Protein AF-A0A7S0GVA4-F1 (afdb_monomer_lite)

Foldseek 3Di:
DDDQPFQWAAEDELDGGTDGLGPDFWPLSSLVSVCVVSVHDSVQKWKDKPNHTDDPPRHHTCVVVVDGSPIYIYIYGRPDDVVVVVVVVVVVVVVVLVVVLVVQLVVLLVQCPDDDPVRHDFDADPVRHGDPPFDSLQSSLQSSLLSLLVVLVVCVVVVVLLSSLSSLVSSLVSNVRHDCVVQQQDLSNLLSLLSNLVSLVSCVVVVVCVSNPDNVSSVVSLVVSLNSCCNNQNVVSVNQCVPPVQQRPCLVVLLSSLQSVLVVCVVVVNPPSNVVSNVSSVVSVVSNCVVPPPVNVVVVD

Secondary structure (DSSP, 8-state):
-------EEEEEESS-EEEE-TT--BHHHHHHHHHHHHTS-GGGEEEEETTEEPPS-TT-BTTTTT--TTPEEEEEE----HHHHHHHHHHHHHHHHHHHHHHHHHHHHHHHT--STTTS---B-TTS-B-TT--HHHHHHHHHHHHHHHHHHHHHHHT-HHHHHHHHHHHHHHHHHS-HHHHTT-SHHHHHHHHHHHHHHHHHHHT-TTTS--HHHHHHHHHHHHHHHHHHH-TTSHHHHHHHBTB-TTHHHHHHHHHHHHHHHHHHT-HHHHHHHHHHHHHHHHHHHHHS-HHHHHTT-

Sequence (301 aa):
LTRSRAMKLRCAGAVSGAFDVGDAATVGELMDALAKRVGVPGEDLRVFAGGRSLPADASTTLESLGVSEKTRLVVSRVRRDPAIEAQARRAAQEQARADRLAKIEQAAEALASRAGERARFELEDQDGDGLAGVSENDRKALVCGLTLHQKGRMMLDAGDFADALGVFELAEEAFAVADRALTENLDNVPILRLDAAWAQFQEFRRGDAAAAGSIDAGAERLRLCREGFARAHGPSLERLRAVHGGCSPELGLYVRLELLEGVLAIRAGDAEEARKKLKAASEKRDALLSVVRPESVAALA

Structure (mmCIF, N/CA/C/O backbone):
data_AF-A0A7S0GVA4-F1
#
_entry.id   AF-A0A7S0GVA4-F1
#
loop_
_atom_site.group_PDB
_atom_site.id
_atom_site.type_symbol
_atom_site.label_atom_id
_atom_site.label_alt_id
_atom_site.label_comp_id
_atom_site.label_asym_id
_atom_site.label_entity_id
_atom_site.label_seq_id
_atom_site.pdbx_PDB_ins_code
_atom_site.Cartn_x
_atom_site.Cartn_y
_atom_site.Cartn_z
_atom_site.occupancy
_atom_site.B_iso_or_equiv
_atom_site.auth_seq_id
_atom_site.auth_comp_id
_atom_site.auth_asym_id
_atom_site.auth_atom_id
_atom_site.pdbx_PDB_model_num
ATOM 1 N N . LEU A 1 1 ? -41.153 -15.211 64.882 1.00 40.66 1 LEU A N 1
ATOM 2 C CA . LEU A 1 1 ? -40.748 -13.789 64.936 1.00 40.66 1 LEU A CA 1
ATOM 3 C C . LEU A 1 1 ? -39.526 -13.613 64.050 1.00 40.66 1 LEU A C 1
ATOM 5 O O . LEU A 1 1 ? -38.434 -13.870 64.515 1.00 40.66 1 LEU A O 1
ATOM 9 N N . THR A 1 2 ? -39.731 -13.209 62.801 1.00 33.66 2 THR A N 1
ATOM 10 C CA . THR A 1 2 ? -38.747 -12.503 61.962 1.00 33.66 2 THR A CA 1
ATOM 11 C C . THR A 1 2 ? -39.551 -11.918 60.805 1.00 33.66 2 THR A C 1
ATOM 13 O O . THR A 1 2 ? -39.765 -12.547 59.776 1.00 33.66 2 THR A O 1
ATOM 16 N N . ARG A 1 3 ? -40.124 -10.726 61.017 1.00 33.81 3 ARG A N 1
ATOM 17 C CA . ARG A 1 3 ? -40.610 -9.910 59.900 1.00 33.81 3 ARG A CA 1
ATOM 18 C C . ARG A 1 3 ? -39.361 -9.555 59.090 1.00 33.81 3 ARG A C 1
ATOM 20 O O . ARG A 1 3 ? -38.578 -8.744 59.578 1.00 33.81 3 ARG A O 1
ATOM 27 N N . SER A 1 4 ? -39.161 -10.176 57.921 1.00 40.81 4 SER A N 1
ATOM 28 C CA . SER A 1 4 ? -38.252 -9.637 56.898 1.00 40.81 4 SER A CA 1
ATOM 29 C C . SER A 1 4 ? -38.684 -8.187 56.691 1.00 40.81 4 SER A C 1
ATOM 31 O O . SER A 1 4 ? -39.841 -7.892 56.367 1.00 40.81 4 SER A O 1
ATOM 33 N N . ARG A 1 5 ? -37.813 -7.264 57.093 1.00 48.69 5 ARG A N 1
ATOM 34 C CA . ARG A 1 5 ? -38.094 -5.837 57.055 1.00 48.69 5 ARG A CA 1
ATOM 35 C C . ARG A 1 5 ? -37.777 -5.398 55.637 1.00 48.69 5 ARG A C 1
ATOM 37 O O . ARG A 1 5 ? -36.667 -4.974 55.359 1.00 48.69 5 ARG A O 1
ATOM 44 N N . ALA A 1 6 ? -38.758 -5.573 54.761 1.00 57.81 6 ALA A N 1
ATOM 45 C CA . ALA A 1 6 ? -38.687 -5.190 53.362 1.00 57.81 6 ALA A CA 1
ATOM 46 C C . ALA A 1 6 ? -38.214 -3.726 53.248 1.00 57.81 6 ALA A C 1
ATOM 48 O O . ALA A 1 6 ? -38.927 -2.799 53.660 1.00 57.81 6 ALA A O 1
ATOM 49 N N . MET A 1 7 ? -36.971 -3.520 52.794 1.00 69.06 7 MET A N 1
ATOM 50 C CA . MET A 1 7 ? -36.358 -2.194 52.736 1.00 69.06 7 MET A CA 1
ATOM 51 C C . MET A 1 7 ? -36.961 -1.427 51.559 1.00 69.06 7 MET A C 1
ATOM 53 O O . MET A 1 7 ? -36.713 -1.735 50.394 1.00 69.06 7 MET A O 1
ATOM 57 N N . LYS A 1 8 ? -37.766 -0.405 51.861 1.00 76.19 8 LYS A N 1
ATOM 58 C CA . LYS A 1 8 ? -38.409 0.432 50.840 1.00 76.19 8 LYS A CA 1
ATOM 59 C C . LYS A 1 8 ? -37.552 1.650 50.535 1.00 76.19 8 LYS A C 1
ATOM 61 O O . LYS A 1 8 ? -37.467 2.569 51.347 1.00 76.19 8 LYS A O 1
ATOM 66 N N . LEU A 1 9 ? -36.968 1.685 49.342 1.00 79.81 9 LEU A N 1
ATOM 67 C CA . LEU A 1 9 ? -36.219 2.836 48.844 1.00 79.81 9 LEU A CA 1
ATOM 68 C C . LEU A 1 9 ? -37.120 3.749 48.016 1.00 79.81 9 LEU A C 1
ATOM 70 O O . LEU A 1 9 ? -38.018 3.300 47.306 1.00 79.81 9 LEU A O 1
ATOM 74 N N . ARG A 1 10 ? -36.886 5.062 48.092 1.00 80.88 10 ARG A N 1
ATOM 75 C CA . ARG A 1 10 ? -37.567 6.019 47.210 1.00 80.88 10 ARG A CA 1
ATOM 76 C C . ARG A 1 10 ? -36.763 6.180 45.930 1.00 80.88 10 ARG A C 1
ATOM 78 O O . ARG A 1 10 ? -35.653 6.710 45.974 1.00 80.88 10 ARG A O 1
ATOM 85 N N . CYS A 1 11 ? -37.357 5.788 44.811 1.00 83.25 11 CYS A N 1
ATOM 86 C CA . CYS A 1 11 ? -36.773 5.917 43.485 1.00 83.25 11 CYS A CA 1
ATOM 87 C C . CYS A 1 11 ? -37.359 7.118 42.729 1.00 83.25 11 CYS A C 1
ATOM 89 O O . CYS A 1 11 ? -38.541 7.455 42.869 1.00 83.25 11 CYS A O 1
ATOM 91 N N . ALA A 1 12 ? -36.522 7.757 41.917 1.00 79.44 12 ALA A N 1
ATOM 92 C CA . ALA A 1 12 ? -36.890 8.792 40.960 1.00 79.44 12 ALA A CA 1
ATOM 93 C C . ALA A 1 12 ? -36.234 8.517 39.594 1.00 79.44 12 ALA A C 1
ATOM 95 O O . ALA A 1 12 ? -35.168 7.906 39.528 1.00 79.44 12 ALA A O 1
ATOM 96 N N . GLY A 1 13 ? -36.848 8.996 38.506 1.00 82.62 13 GLY A N 1
ATOM 97 C CA . GLY A 1 13 ? -36.374 8.783 37.133 1.00 82.62 13 GLY A CA 1
ATOM 98 C C . GLY A 1 13 ? -37.141 7.670 36.415 1.00 82.62 13 GLY A C 1
ATOM 99 O O . GLY A 1 13 ? -38.368 7.686 36.390 1.00 82.62 13 GLY A O 1
ATOM 100 N N . ALA A 1 14 ? -36.426 6.711 35.823 1.00 75.88 14 ALA A N 1
ATOM 101 C CA . ALA A 1 14 ? -36.981 5.574 35.081 1.00 75.88 14 ALA A CA 1
ATOM 102 C C . ALA A 1 14 ? -37.789 4.595 35.953 1.00 75.88 14 ALA A C 1
ATOM 104 O O . ALA A 1 14 ? -38.621 3.856 35.432 1.00 75.88 14 ALA A O 1
ATOM 105 N N . VAL A 1 15 ? -37.569 4.619 37.271 1.00 78.94 15 VAL A N 1
ATOM 106 C CA . VAL A 1 15 ? -38.460 4.037 38.283 1.00 78.94 15 VAL A CA 1
ATOM 107 C C . VAL A 1 15 ? -38.865 5.162 39.221 1.00 78.94 15 VAL A C 1
ATOM 109 O O . VAL A 1 15 ? -38.004 5.796 39.831 1.00 78.94 15 VAL A O 1
ATOM 112 N N . SER A 1 16 ? -40.163 5.412 39.351 1.00 77.75 16 SER A N 1
ATOM 113 C CA . SER A 1 16 ? -40.705 6.411 40.269 1.00 77.75 16 SER A CA 1
ATOM 114 C C . SER A 1 16 ? -41.510 5.745 41.384 1.00 77.75 16 SER A C 1
ATOM 116 O O . SER A 1 16 ? -42.253 4.790 41.161 1.00 77.75 16 SER A O 1
ATOM 118 N N . GLY A 1 17 ? -41.350 6.252 42.608 1.00 79.19 17 GLY A N 1
ATOM 119 C CA . GLY A 1 17 ? -42.106 5.801 43.777 1.00 79.19 17 GLY A CA 1
ATOM 120 C C . GLY A 1 17 ? -41.304 4.926 44.740 1.00 79.19 17 GLY A C 1
ATOM 121 O O . GLY A 1 17 ? -40.076 4.868 44.687 1.00 79.19 17 GLY A O 1
ATOM 122 N N . ALA A 1 18 ? -42.007 4.293 45.681 1.00 77.44 18 ALA A N 1
ATOM 123 C CA . ALA A 1 18 ? -41.394 3.370 46.629 1.00 77.44 18 ALA A CA 1
ATOM 124 C C . ALA A 1 18 ? -41.085 2.042 45.924 1.00 77.44 18 ALA A C 1
ATOM 126 O O . ALA A 1 18 ? -41.994 1.378 45.425 1.00 77.44 18 ALA A O 1
ATOM 127 N N . PHE A 1 19 ? -39.809 1.675 45.880 1.00 78.06 19 PHE A N 1
ATOM 128 C CA . PHE A 1 19 ? -39.331 0.399 45.375 1.00 78.06 19 PHE A CA 1
ATOM 129 C C . PHE A 1 19 ? -38.987 -0.502 46.558 1.00 78.06 19 PHE A C 1
ATOM 131 O O . PHE A 1 19 ? -38.235 -0.102 47.448 1.00 78.06 19 PHE A O 1
ATOM 138 N N . ASP A 1 20 ? -39.579 -1.691 46.578 1.00 78.31 20 ASP A N 1
ATOM 139 C CA . ASP A 1 20 ? -39.277 -2.701 47.581 1.00 78.31 20 ASP A CA 1
ATOM 140 C C . ASP A 1 20 ? -38.058 -3.501 47.123 1.00 78.31 20 ASP A C 1
ATOM 142 O O . ASP A 1 20 ? -38.092 -4.145 46.074 1.00 78.31 20 ASP A O 1
ATOM 146 N N . VAL A 1 21 ? -36.969 -3.388 47.879 1.00 68.62 21 VAL A N 1
ATOM 147 C CA . VAL A 1 21 ? -35.681 -4.016 47.569 1.00 68.62 21 VAL A CA 1
ATOM 148 C C . VAL A 1 21 ? -35.662 -5.490 48.005 1.00 68.62 21 VAL A C 1
ATOM 150 O O . VAL A 1 21 ? -34.765 -6.232 47.611 1.00 68.62 21 VAL A O 1
ATOM 153 N N . GLY A 1 22 ? -36.668 -5.949 48.763 1.00 69.94 22 GLY A N 1
ATOM 154 C CA . GLY A 1 22 ? -36.697 -7.309 49.303 1.00 69.94 22 GLY A CA 1
ATOM 155 C C . GLY A 1 22 ? -35.483 -7.586 50.196 1.00 69.94 22 GLY A C 1
ATOM 156 O O . GLY A 1 22 ? -35.107 -6.730 50.997 1.00 69.94 22 GLY A O 1
ATOM 157 N N . ASP A 1 23 ? -34.869 -8.760 50.023 1.00 67.44 23 ASP A N 1
ATOM 158 C CA . ASP A 1 23 ? -33.662 -9.197 50.744 1.00 67.44 23 ASP A CA 1
ATOM 159 C C . ASP A 1 23 ? -32.355 -8.920 49.959 1.00 67.44 23 ASP A C 1
ATOM 161 O O . ASP A 1 23 ? -31.319 -9.503 50.272 1.00 67.44 23 ASP A O 1
ATOM 165 N N . ALA A 1 24 ? -32.377 -8.070 48.919 1.00 65.81 24 ALA A N 1
ATOM 166 C CA . ALA A 1 24 ? -31.174 -7.791 48.128 1.00 65.81 24 ALA A CA 1
ATOM 167 C C . ALA A 1 24 ? -30.093 -7.116 48.992 1.00 65.81 24 ALA A C 1
ATOM 169 O O . ALA A 1 24 ? -30.310 -6.040 49.556 1.00 65.81 24 ALA A O 1
ATOM 170 N N . ALA A 1 25 ? -28.923 -7.748 49.076 1.00 69.19 25 ALA A N 1
ATOM 171 C CA . ALA A 1 25 ? -27.811 -7.331 49.927 1.00 69.19 25 ALA A CA 1
ATOM 172 C C . ALA A 1 25 ? -26.698 -6.638 49.129 1.00 69.19 25 ALA A C 1
ATOM 174 O O . ALA A 1 25 ? -25.919 -5.858 49.688 1.00 69.19 25 ALA A O 1
ATOM 175 N N . THR A 1 26 ? -26.630 -6.894 47.822 1.00 79.56 26 THR A N 1
ATOM 176 C CA . THR A 1 26 ? -25.555 -6.424 46.939 1.00 79.56 26 THR A CA 1
ATOM 177 C C . THR A 1 26 ? -26.032 -5.414 45.895 1.00 79.56 26 THR A C 1
ATOM 179 O O . THR A 1 26 ? -27.218 -5.324 45.564 1.00 79.56 26 THR A O 1
ATOM 182 N N . VAL A 1 27 ? -25.089 -4.640 45.346 1.00 79.19 27 VAL A N 1
ATOM 183 C CA . VAL A 1 27 ? -25.350 -3.738 44.213 1.00 79.19 27 VAL A CA 1
ATOM 184 C C . VAL A 1 27 ? -25.853 -4.522 42.997 1.00 79.19 27 VAL A C 1
ATOM 186 O O . VAL A 1 27 ? -26.776 -4.051 42.337 1.00 79.19 27 VAL A O 1
ATOM 189 N N . GLY A 1 28 ? -25.318 -5.720 42.730 1.00 77.50 28 GLY A N 1
ATOM 190 C CA . GLY A 1 28 ? -25.756 -6.568 41.615 1.00 77.50 28 GLY A CA 1
ATOM 191 C C . GLY A 1 28 ? -27.231 -6.965 41.710 1.00 77.50 28 GLY A C 1
ATOM 192 O O . GLY A 1 28 ? -27.998 -6.730 40.780 1.00 77.50 28 GLY A O 1
ATOM 193 N N . GLU A 1 29 ? -27.663 -7.468 42.868 1.00 80.69 29 GLU A N 1
ATOM 194 C CA . GLU A 1 29 ? -29.058 -7.878 43.093 1.00 80.69 29 GLU A CA 1
ATOM 195 C C . GLU A 1 29 ? -30.038 -6.697 43.006 1.00 80.69 29 GLU A C 1
ATOM 197 O O . GLU A 1 29 ? -31.135 -6.829 42.454 1.00 80.69 29 GLU A O 1
ATOM 202 N N . LEU A 1 30 ? -29.638 -5.521 43.506 1.00 80.69 30 LEU A N 1
ATOM 203 C CA . LEU A 1 30 ? -30.426 -4.294 43.378 1.00 80.69 30 LEU A CA 1
ATOM 204 C C . LEU A 1 30 ? -30.557 -3.864 41.909 1.00 80.69 30 LEU A C 1
ATOM 206 O O . LEU A 1 30 ? -31.652 -3.504 41.470 1.00 80.69 30 LEU A O 1
ATOM 210 N N . MET A 1 31 ? -29.460 -3.904 41.148 1.00 80.00 31 MET A N 1
ATOM 211 C CA . MET A 1 31 ? -29.453 -3.571 39.722 1.00 80.00 31 MET A CA 1
ATOM 212 C C . MET A 1 31 ? -30.320 -4.543 38.915 1.00 80.00 31 MET A C 1
ATOM 214 O O . MET A 1 31 ? -31.103 -4.087 38.085 1.00 80.00 31 MET A O 1
ATOM 218 N N . ASP A 1 32 ? -30.276 -5.844 39.210 1.00 81.50 32 ASP A N 1
ATOM 219 C CA . ASP A 1 32 ? -31.108 -6.864 38.561 1.00 81.50 32 ASP A CA 1
ATOM 220 C C . ASP A 1 32 ? -32.600 -6.690 38.868 1.00 81.50 32 ASP A C 1
ATOM 222 O O . ASP A 1 32 ? -33.457 -6.820 37.985 1.00 81.50 32 ASP A O 1
ATOM 226 N N . ALA A 1 33 ? -32.940 -6.367 40.117 1.00 82.38 33 ALA A N 1
ATOM 227 C CA . ALA A 1 33 ? -34.317 -6.100 40.517 1.00 82.38 33 ALA A CA 1
ATOM 228 C C . ALA A 1 33 ? -34.867 -4.834 39.833 1.00 82.38 33 ALA A C 1
ATOM 230 O O . ALA A 1 33 ? -36.007 -4.823 39.352 1.00 82.38 33 ALA A O 1
ATOM 231 N N . LEU A 1 34 ? -34.048 -3.782 39.728 1.00 81.88 34 LEU A N 1
ATOM 232 C CA . LEU A 1 34 ? -34.389 -2.558 39.000 1.00 81.88 34 LEU A CA 1
ATOM 233 C C . LEU A 1 34 ? -34.480 -2.804 37.484 1.00 81.88 34 LEU A C 1
ATOM 235 O O . LEU A 1 34 ? -35.422 -2.324 36.855 1.00 81.88 34 LEU A O 1
ATOM 239 N N . ALA A 1 35 ? -33.585 -3.606 36.906 1.00 82.19 35 ALA A N 1
ATOM 240 C CA . ALA A 1 35 ? -33.603 -4.014 35.500 1.00 82.19 35 ALA A CA 1
ATOM 241 C C . ALA A 1 35 ? -34.895 -4.747 35.127 1.00 82.19 35 ALA A C 1
ATOM 243 O O . ALA A 1 35 ? -35.598 -4.338 34.197 1.00 82.19 35 ALA A O 1
ATOM 244 N N . LYS A 1 36 ? -35.291 -5.747 35.927 1.00 83.00 36 LYS A N 1
ATOM 245 C CA . LYS A 1 36 ? -36.567 -6.466 35.766 1.00 83.00 36 LYS A CA 1
ATOM 246 C C . LYS A 1 36 ? -37.775 -5.533 35.861 1.00 83.00 36 LYS A C 1
ATOM 248 O O . LYS A 1 36 ? -38.725 -5.678 35.098 1.00 83.00 36 LYS A O 1
ATOM 253 N N . ARG A 1 37 ? -37.744 -4.559 36.777 1.00 82.00 37 ARG A N 1
ATOM 254 C CA . ARG A 1 37 ? -38.828 -3.579 36.967 1.00 82.00 37 ARG A CA 1
ATOM 255 C C . ARG A 1 37 ? -38.957 -2.611 35.789 1.00 82.00 37 ARG A C 1
ATOM 257 O O . ARG A 1 37 ? -40.072 -2.230 35.442 1.00 82.00 37 ARG A O 1
ATOM 264 N N . VAL A 1 38 ? -37.831 -2.185 35.218 1.00 80.06 38 VAL A N 1
ATOM 265 C CA . VAL A 1 38 ? -37.769 -1.204 34.121 1.00 80.06 38 VAL A CA 1
ATOM 266 C C . VAL A 1 38 ? -37.943 -1.862 32.749 1.00 80.06 38 VAL A C 1
ATOM 268 O O . VAL A 1 38 ? -38.319 -1.164 31.803 1.00 80.06 38 VAL A O 1
ATOM 271 N N . GLY A 1 39 ? -37.695 -3.171 32.644 1.00 76.38 39 GLY A N 1
ATOM 272 C CA . GLY A 1 39 ? -37.759 -3.937 31.399 1.00 76.38 39 GLY A CA 1
ATOM 273 C C . GLY A 1 39 ? -36.571 -3.679 30.469 1.00 76.38 39 GLY A C 1
ATOM 274 O O . GLY A 1 39 ? -36.735 -3.731 29.255 1.00 76.38 39 GLY A O 1
ATOM 275 N N . VAL A 1 40 ? -35.402 -3.340 31.023 1.00 77.19 40 VAL A N 1
ATOM 276 C CA . VAL A 1 40 ? -34.161 -3.098 30.265 1.00 77.19 40 VAL A CA 1
ATOM 277 C C . VAL A 1 40 ? -33.010 -3.901 30.878 1.00 77.19 40 VAL A C 1
ATOM 279 O O . VAL A 1 40 ? -33.060 -4.171 32.080 1.00 77.19 40 VAL A O 1
ATOM 282 N N . PRO A 1 41 ? -31.983 -4.282 30.099 1.00 76.19 41 PRO A N 1
ATOM 283 C CA . PRO A 1 41 ? -30.779 -4.922 30.627 1.00 76.19 41 PRO A CA 1
ATOM 284 C C . PRO A 1 41 ? -30.101 -4.063 31.708 1.00 76.19 41 PRO A C 1
ATOM 286 O O . PRO A 1 41 ? -30.134 -2.835 31.640 1.00 76.19 41 PRO A O 1
ATOM 289 N N . GLY A 1 42 ? -29.452 -4.689 32.696 1.00 71.75 42 GLY A N 1
ATOM 290 C CA . GLY A 1 42 ? -28.752 -3.970 33.776 1.00 71.75 42 GLY A CA 1
ATOM 291 C C . GLY A 1 42 ? -27.641 -3.028 33.283 1.00 71.75 42 GLY A C 1
ATOM 292 O O . GLY A 1 42 ? -27.386 -1.999 33.899 1.00 71.75 42 GLY A O 1
ATOM 293 N N . GLU A 1 43 ? -27.047 -3.330 32.127 1.00 72.81 43 GLU A N 1
ATOM 294 C CA . GLU A 1 43 ? -26.062 -2.492 31.422 1.00 72.81 43 GLU A CA 1
ATOM 295 C C . GLU A 1 43 ? -26.642 -1.172 30.867 1.00 72.81 43 GLU A C 1
ATOM 297 O O . GLU A 1 43 ? -25.903 -0.207 30.678 1.00 72.81 43 GLU A O 1
ATOM 302 N N . ASP A 1 44 ? -27.965 -1.086 30.680 1.00 76.75 44 ASP A N 1
ATOM 303 C CA . ASP A 1 44 ? -28.683 0.125 30.251 1.00 76.75 44 ASP A CA 1
ATOM 304 C C . ASP A 1 44 ? -29.181 0.983 31.414 1.00 76.75 44 ASP A C 1
ATOM 306 O O . ASP A 1 44 ? -29.949 1.933 31.225 1.00 76.75 44 ASP A O 1
ATOM 310 N N . LEU A 1 45 ? -28.779 0.659 32.640 1.00 80.31 45 LEU A N 1
ATOM 311 C CA . LEU A 1 45 ? -29.221 1.349 33.840 1.00 80.31 45 LEU A CA 1
ATOM 312 C C . LEU A 1 45 ? -28.043 2.004 34.537 1.00 80.31 45 LEU A C 1
ATOM 314 O O . LEU A 1 45 ? -27.038 1.376 34.852 1.00 80.31 45 LEU A O 1
ATOM 318 N N . ARG A 1 46 ? -28.198 3.292 34.837 1.00 83.44 46 ARG A N 1
ATOM 319 C CA . ARG A 1 46 ? -27.299 3.999 35.741 1.00 83.44 46 ARG A CA 1
ATOM 320 C C . ARG A 1 46 ? -28.082 4.392 36.982 1.00 83.44 46 ARG A C 1
ATOM 322 O O . ARG A 1 46 ? -29.105 5.071 36.896 1.00 83.44 46 ARG A O 1
ATOM 329 N N . VAL A 1 47 ? -27.611 3.934 38.137 1.00 83.44 47 VAL A N 1
ATOM 330 C CA . VAL A 1 47 ? -28.270 4.165 39.423 1.00 83.44 47 VAL A CA 1
ATOM 331 C C . VAL A 1 47 ? -27.365 5.003 40.310 1.00 83.44 47 VAL A C 1
ATOM 333 O O . VAL A 1 47 ? -26.200 4.676 40.537 1.00 83.44 47 VAL A O 1
ATOM 336 N N . PHE A 1 48 ? -27.922 6.097 40.817 1.00 83.50 48 PHE A N 1
ATOM 337 C CA . PHE A 1 48 ? -27.256 6.998 41.743 1.00 83.50 48 PHE A CA 1
ATOM 338 C C . PHE A 1 48 ? -27.922 6.914 43.113 1.00 83.50 48 PHE A C 1
ATOM 340 O O . PHE A 1 48 ? -29.140 7.063 43.219 1.00 83.50 48 PHE A O 1
ATOM 347 N N . ALA A 1 49 ? -27.128 6.736 44.165 1.00 82.12 49 ALA A N 1
ATOM 348 C CA . ALA A 1 49 ? -27.576 6.733 45.552 1.00 82.12 49 ALA A CA 1
ATOM 349 C C . ALA A 1 49 ? -26.953 7.925 46.290 1.00 82.12 49 ALA A C 1
ATOM 351 O O . ALA A 1 49 ? -25.731 8.045 46.382 1.00 82.12 49 ALA A O 1
ATOM 352 N N . GLY A 1 50 ? -27.786 8.847 46.786 1.00 73.81 50 GLY A N 1
ATOM 353 C CA . GLY A 1 50 ? -27.298 10.016 47.536 1.00 73.81 50 GLY A CA 1
ATOM 354 C C . GLY A 1 50 ? -26.313 10.903 46.756 1.00 73.81 50 GLY A C 1
ATOM 355 O O . GLY A 1 50 ? -25.387 11.449 47.345 1.00 73.81 50 GLY A O 1
ATOM 356 N N . GLY A 1 51 ? -26.476 11.006 45.432 1.00 71.88 51 GLY A N 1
ATOM 357 C CA . GLY A 1 51 ? -25.616 11.814 44.555 1.00 71.88 51 GLY A CA 1
ATOM 358 C C . GLY A 1 51 ? -24.340 11.122 44.060 1.00 71.88 51 GLY A C 1
ATOM 359 O O . GLY A 1 51 ? -23.619 11.710 43.261 1.00 71.88 51 GLY A O 1
ATOM 360 N N . ARG A 1 52 ? -24.068 9.877 44.471 1.00 79.06 52 ARG A N 1
ATOM 361 C CA . ARG A 1 52 ? -22.937 9.073 43.976 1.00 79.06 52 ARG A CA 1
ATOM 362 C C . ARG A 1 52 ? -23.433 7.966 43.050 1.00 79.06 52 ARG A C 1
ATOM 364 O O . ARG A 1 52 ? -24.469 7.364 43.323 1.00 79.06 52 ARG A O 1
ATOM 371 N N . SER A 1 53 ? -22.709 7.707 41.961 1.00 81.12 53 SER A N 1
ATOM 372 C CA . SER A 1 53 ? -22.974 6.538 41.111 1.00 81.12 53 SER A CA 1
ATOM 373 C C . SER A 1 53 ? -22.652 5.275 41.899 1.00 81.12 53 SER A C 1
ATOM 375 O O . SER A 1 53 ? -21.609 5.223 42.553 1.00 81.12 53 SER A O 1
ATOM 377 N N . LEU A 1 54 ? -23.522 4.268 41.838 1.00 79.44 54 LEU A N 1
ATOM 378 C CA . LEU A 1 54 ? -23.186 2.959 42.389 1.00 79.44 54 LEU A CA 1
ATOM 379 C C . LEU A 1 54 ? -22.000 2.365 41.598 1.00 79.44 54 LEU A C 1
ATOM 381 O O . LEU A 1 54 ? -21.946 2.547 40.375 1.00 79.44 54 LEU A O 1
ATOM 385 N N . PRO A 1 55 ? -21.023 1.734 42.277 1.00 67.38 55 PRO A N 1
ATOM 386 C CA . PRO A 1 55 ? -19.876 1.116 41.620 1.00 67.38 55 PRO A CA 1
ATOM 387 C C . PRO A 1 55 ? -20.315 -0.060 40.737 1.00 67.38 55 PRO A C 1
ATOM 389 O O . PRO A 1 55 ? -21.321 -0.707 41.008 1.00 67.38 55 PRO A O 1
ATOM 392 N N . ALA A 1 56 ? -19.542 -0.340 39.683 1.00 57.38 56 ALA A N 1
ATOM 393 C CA . ALA A 1 56 ? -19.807 -1.438 38.746 1.00 57.38 56 ALA A CA 1
ATOM 394 C C . ALA A 1 56 ? -19.543 -2.835 39.342 1.00 57.38 56 ALA A C 1
ATOM 396 O O . ALA A 1 56 ? -19.856 -3.842 38.713 1.00 57.38 56 ALA A O 1
ATOM 397 N N . ASP A 1 57 ? -18.951 -2.902 40.536 1.00 69.06 57 ASP A N 1
ATOM 398 C CA . ASP A 1 57 ? -18.699 -4.158 41.228 1.00 69.06 57 ASP A CA 1
ATOM 399 C C . ASP A 1 57 ? -19.996 -4.699 41.847 1.00 69.06 57 ASP A C 1
ATOM 401 O O . ASP A 1 57 ? -20.504 -4.193 42.853 1.00 69.06 57 ASP A O 1
ATOM 405 N N . ALA A 1 58 ? -20.519 -5.756 41.223 1.00 66.94 58 ALA A N 1
ATOM 406 C CA . ALA A 1 58 ? -21.748 -6.435 41.611 1.00 66.94 58 ALA A CA 1
ATOM 407 C C . ALA A 1 58 ? -21.697 -7.016 43.036 1.00 66.94 58 ALA A C 1
ATOM 409 O O . ALA A 1 58 ? -22.753 -7.257 43.617 1.00 66.94 58 ALA A O 1
ATOM 410 N N . SER A 1 59 ? -20.502 -7.215 43.607 1.00 70.75 59 SER A N 1
ATOM 411 C CA . SER A 1 59 ? -20.312 -7.842 44.922 1.00 70.75 59 SER A CA 1
ATOM 412 C C . SER A 1 59 ? -20.343 -6.869 46.107 1.00 70.75 59 SER A C 1
ATOM 414 O O . SER A 1 59 ? -20.425 -7.298 47.259 1.00 70.75 59 SER A O 1
ATOM 416 N N . THR A 1 60 ? -20.315 -5.556 45.854 1.00 78.00 60 THR A N 1
ATOM 417 C CA . THR A 1 60 ? -20.333 -4.554 46.929 1.00 78.00 60 THR A CA 1
ATOM 418 C C . THR A 1 60 ? -21.676 -4.575 47.664 1.00 78.00 60 THR A C 1
ATOM 420 O O . THR A 1 60 ? -22.737 -4.534 47.036 1.00 78.00 60 THR A O 1
ATOM 423 N N . THR A 1 61 ? -21.655 -4.612 48.999 1.00 78.94 61 THR A N 1
ATOM 424 C CA . THR A 1 61 ? -22.882 -4.629 49.809 1.00 78.94 61 THR A CA 1
ATOM 425 C C . THR A 1 61 ? -23.507 -3.240 49.920 1.00 78.94 61 THR A C 1
ATOM 427 O O . THR A 1 61 ? -22.811 -2.233 50.070 1.00 78.94 61 THR A O 1
ATOM 430 N N . LEU A 1 62 ? -24.838 -3.168 49.905 1.00 72.25 62 LEU A N 1
ATOM 431 C CA . LEU A 1 62 ? -25.584 -1.909 50.034 1.00 72.25 62 LEU A CA 1
ATOM 432 C C . LEU A 1 62 ? -25.317 -1.195 51.374 1.00 72.25 62 LEU A C 1
ATOM 434 O O . LEU A 1 62 ? -25.301 0.038 51.427 1.00 72.25 62 LEU A O 1
ATOM 438 N N . GLU A 1 63 ? -25.035 -1.960 52.434 1.00 71.31 63 GLU A N 1
ATOM 439 C CA . GLU A 1 63 ? -24.669 -1.444 53.760 1.00 71.31 63 GLU A CA 1
ATOM 440 C C . GLU A 1 63 ? -23.339 -0.680 53.738 1.00 71.31 63 GLU A C 1
ATOM 442 O O . GLU A 1 63 ? -23.252 0.422 54.282 1.00 71.31 63 GLU A O 1
ATOM 447 N N . SER A 1 64 ? -22.323 -1.207 53.042 1.00 71.44 64 SER A N 1
ATOM 448 C CA . SER A 1 64 ? -21.009 -0.553 52.914 1.00 71.44 64 SER A CA 1
ATOM 449 C C . SER A 1 64 ? -21.069 0.778 52.154 1.00 71.44 64 SER A C 1
ATOM 451 O O . SER A 1 64 ? -20.243 1.665 52.365 1.00 71.44 64 SER A O 1
ATOM 453 N N . LEU A 1 65 ? -22.093 0.956 51.315 1.00 70.19 65 LEU A N 1
ATOM 454 C CA . LEU A 1 65 ? -22.352 2.186 50.566 1.00 70.19 65 LEU A CA 1
ATOM 455 C C . LEU A 1 65 ? -23.232 3.185 51.339 1.00 70.19 65 LEU A C 1
ATOM 457 O O . LEU A 1 65 ? -23.485 4.292 50.849 1.00 70.19 65 LEU A O 1
ATOM 461 N N . GLY A 1 66 ? -23.682 2.828 52.548 1.00 71.56 66 GLY A N 1
ATOM 462 C CA . GLY A 1 66 ? -24.557 3.658 53.375 1.00 71.56 66 GLY A CA 1
ATOM 463 C C . GLY A 1 66 ? -25.967 3.815 52.795 1.00 71.56 66 GLY A C 1
ATOM 464 O O . GLY A 1 66 ? -26.628 4.833 53.023 1.00 71.56 66 GLY A O 1
ATOM 465 N N . VAL A 1 67 ? -26.431 2.843 52.002 1.00 73.62 67 VAL A N 1
ATOM 466 C CA . VAL A 1 67 ? -27.795 2.841 51.463 1.00 73.62 67 VAL A CA 1
ATOM 467 C C . VAL A 1 67 ? -28.752 2.423 52.580 1.00 73.62 67 VAL A C 1
ATOM 469 O O . VAL A 1 67 ? -28.639 1.340 53.137 1.00 73.62 67 VAL A O 1
ATOM 472 N N . SER A 1 68 ? -29.693 3.299 52.928 1.00 73.69 68 SER A N 1
ATOM 473 C CA . SER A 1 68 ? -30.698 3.067 53.974 1.00 73.69 68 SER A CA 1
ATOM 474 C C . SER A 1 68 ? -32.091 3.448 53.472 1.00 73.69 68 SER A C 1
ATOM 476 O O . SER A 1 68 ? -32.211 4.084 52.426 1.00 73.69 68 SER A O 1
ATOM 478 N N . GLU A 1 69 ? -33.150 3.168 54.243 1.00 71.12 69 GLU A N 1
ATOM 479 C CA . GLU A 1 69 ? -34.542 3.563 53.928 1.00 71.12 69 GLU A CA 1
ATOM 480 C C . GLU A 1 69 ? -34.715 5.071 53.623 1.00 71.12 69 GLU A C 1
ATOM 482 O O . GLU A 1 69 ? -35.672 5.482 52.966 1.00 71.12 69 GLU A O 1
ATOM 487 N N . LYS A 1 70 ? -33.792 5.922 54.095 1.00 74.12 70 LYS A N 1
ATOM 488 C CA . LYS A 1 70 ? -33.816 7.376 53.859 1.00 74.12 70 LYS A CA 1
ATOM 489 C C . LYS A 1 70 ? -33.120 7.787 52.556 1.00 74.12 70 LYS A C 1
ATOM 491 O O . LYS A 1 70 ? -33.286 8.925 52.114 1.00 74.12 70 LYS A O 1
ATOM 496 N N . THR A 1 71 ? -32.349 6.894 51.943 1.00 78.19 71 THR A N 1
ATOM 497 C CA . THR A 1 71 ? -31.572 7.172 50.735 1.00 78.19 71 THR A CA 1
ATOM 498 C C . THR A 1 71 ? -32.492 7.209 49.517 1.00 78.19 71 THR A C 1
ATOM 500 O O . THR A 1 71 ? -33.274 6.294 49.264 1.00 78.19 71 THR A O 1
ATOM 503 N N . ARG A 1 72 ? -32.403 8.292 48.739 1.00 80.44 72 ARG A N 1
ATOM 504 C CA . ARG A 1 72 ? -33.082 8.399 47.443 1.00 80.44 72 ARG A CA 1
ATOM 505 C C . ARG A 1 72 ? -32.209 7.793 46.351 1.00 80.44 72 ARG A C 1
ATOM 507 O O . ARG A 1 72 ? -31.035 8.154 46.240 1.00 80.44 72 ARG A O 1
ATOM 514 N N . LEU A 1 73 ? -32.811 6.921 45.548 1.00 83.38 73 LEU A N 1
ATOM 515 C CA . LEU A 1 73 ? -32.218 6.387 44.330 1.00 83.38 73 LEU A CA 1
ATOM 516 C C . LEU A 1 73 ? -32.695 7.196 43.125 1.00 83.38 73 LEU A C 1
ATOM 518 O O . LEU A 1 73 ? -33.891 7.434 42.962 1.00 83.38 73 LEU A O 1
ATOM 522 N N . VAL A 1 74 ? -31.768 7.597 42.263 1.00 83.75 74 VAL A N 1
ATOM 523 C CA . VAL A 1 74 ? -32.085 8.117 40.932 1.00 83.75 74 VAL A CA 1
ATOM 524 C C . VAL A 1 74 ? -31.698 7.049 39.927 1.00 83.75 74 VAL A C 1
ATOM 526 O O . VAL A 1 74 ? -30.527 6.695 39.818 1.00 83.75 74 VAL A O 1
ATOM 529 N N . VAL A 1 75 ? -32.690 6.522 39.221 1.00 84.00 75 VAL A N 1
ATOM 530 C CA . VAL A 1 75 ? -32.522 5.485 38.206 1.00 84.00 75 VAL A CA 1
ATOM 531 C C . VAL A 1 75 ? -32.677 6.152 36.849 1.00 84.00 75 VAL A C 1
ATOM 533 O O . VAL A 1 75 ? -33.754 6.653 36.531 1.00 84.00 75 VAL A O 1
ATOM 536 N N . SER A 1 76 ? -31.627 6.182 36.038 1.00 82.06 76 SER A N 1
ATOM 537 C CA . SER A 1 76 ? -31.703 6.667 34.661 1.00 82.06 76 SER A CA 1
ATOM 538 C C . SER A 1 76 ? -31.472 5.526 33.679 1.00 82.06 76 SER A C 1
ATOM 540 O O . SER A 1 76 ? -30.651 4.638 33.905 1.00 82.06 76 SER A O 1
ATOM 542 N N . ARG A 1 77 ? -32.221 5.554 32.572 1.00 81.50 77 ARG A N 1
ATOM 543 C CA . ARG A 1 77 ? -31.930 4.714 31.410 1.00 81.50 77 ARG A CA 1
ATOM 544 C C . ARG A 1 77 ? -30.776 5.348 30.649 1.00 81.50 77 ARG A C 1
ATOM 546 O O . ARG A 1 77 ? -30.854 6.527 30.292 1.00 81.50 77 ARG A O 1
ATOM 553 N N . VAL A 1 78 ? -29.739 4.572 30.386 1.00 76.69 78 VAL A N 1
ATOM 554 C CA . VAL A 1 78 ? -28.697 4.938 29.438 1.00 76.69 78 VAL A CA 1
ATOM 555 C C . VAL A 1 78 ? -29.319 4.811 28.053 1.00 76.69 78 VAL A C 1
ATOM 557 O O . VAL A 1 78 ? -29.716 3.731 27.630 1.00 76.69 78 VAL A O 1
ATOM 560 N N . ARG A 1 79 ? -29.478 5.933 27.350 1.00 67.19 79 ARG A N 1
ATOM 561 C CA . ARG A 1 79 ? -29.800 5.882 25.924 1.00 67.19 79 ARG A CA 1
ATOM 562 C C . ARG A 1 79 ? -28.504 5.579 25.186 1.00 67.19 79 ARG A C 1
ATOM 564 O O . ARG A 1 79 ? -27.678 6.474 25.029 1.00 67.19 79 ARG A O 1
ATOM 571 N N . ARG A 1 80 ? -28.327 4.329 24.768 1.00 68.25 80 ARG A N 1
ATOM 572 C CA . ARG A 1 80 ? -27.315 3.973 23.777 1.00 68.25 80 ARG A CA 1
ATOM 573 C C . ARG A 1 80 ? -27.864 4.367 22.417 1.00 68.25 80 ARG A C 1
ATOM 575 O O . ARG A 1 80 ? -28.800 3.746 21.924 1.00 68.25 80 ARG A O 1
ATOM 582 N N . ASP A 1 81 ? -27.366 5.471 21.875 1.00 76.12 81 ASP A N 1
ATOM 583 C CA . ASP A 1 81 ? -27.644 5.816 20.487 1.00 76.12 81 ASP A CA 1
ATOM 584 C C . ASP A 1 81 ? -26.796 4.881 19.610 1.00 76.12 81 ASP A C 1
ATOM 586 O O . ASP A 1 81 ? -25.562 4.959 19.677 1.00 76.12 81 ASP A O 1
ATOM 590 N N . PRO A 1 82 ? -27.413 3.993 18.807 1.00 78.12 82 PRO A N 1
ATOM 591 C CA . PRO A 1 82 ? -26.674 3.072 17.952 1.00 78.12 82 PRO A CA 1
ATOM 592 C C . PRO A 1 82 ? -25.694 3.792 17.017 1.00 78.12 82 PRO A C 1
ATOM 594 O O . PRO A 1 82 ? -24.663 3.222 16.667 1.00 78.12 82 PRO A O 1
ATOM 597 N N . ALA A 1 83 ? -25.974 5.047 16.640 1.00 81.56 83 ALA A N 1
ATOM 598 C CA . ALA A 1 83 ? -25.073 5.851 15.823 1.00 81.56 83 ALA A CA 1
ATOM 599 C C . ALA A 1 83 ? -23.801 6.249 16.588 1.00 81.56 83 ALA A C 1
ATOM 601 O O . ALA A 1 83 ? -22.705 6.147 16.038 1.00 81.56 83 ALA A O 1
ATOM 602 N N . ILE A 1 84 ? -23.924 6.635 17.864 1.00 81.44 84 ILE A N 1
ATOM 603 C CA . ILE A 1 84 ? -22.780 6.997 18.719 1.00 81.44 84 ILE A CA 1
ATOM 604 C C . ILE A 1 84 ? -21.925 5.761 19.010 1.00 81.44 84 ILE A C 1
ATOM 606 O O . ILE A 1 84 ? -20.699 5.826 18.950 1.00 81.44 84 ILE A O 1
ATOM 610 N N . GLU A 1 85 ? -22.548 4.612 19.274 1.00 83.44 85 GLU A N 1
ATOM 611 C CA . GLU A 1 85 ? -21.806 3.366 19.486 1.00 83.44 85 GLU A CA 1
ATOM 612 C C . GLU A 1 85 ? -21.104 2.881 18.221 1.00 83.44 85 GLU A C 1
ATOM 614 O O . GLU 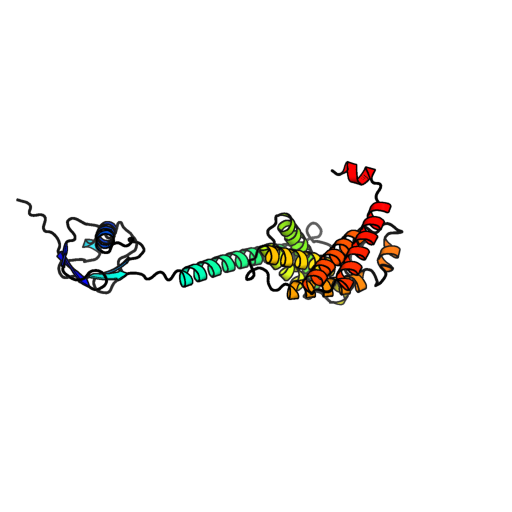A 1 85 ? -19.950 2.457 18.279 1.00 83.44 85 GLU A O 1
ATOM 619 N N . ALA A 1 86 ? -21.773 2.960 17.068 1.00 83.94 86 ALA A N 1
ATOM 620 C CA . ALA A 1 86 ? -21.158 2.639 15.787 1.00 83.94 86 ALA A CA 1
ATOM 621 C C . ALA A 1 86 ? -19.973 3.569 15.493 1.00 83.94 86 ALA A C 1
ATOM 623 O O . ALA A 1 86 ? -18.927 3.098 15.050 1.00 83.94 86 ALA A O 1
ATOM 624 N N . GLN A 1 87 ? -20.101 4.864 15.790 1.00 85.56 87 GLN A N 1
ATOM 625 C CA . GLN A 1 87 ? -19.011 5.827 15.652 1.00 85.56 87 GLN A CA 1
ATOM 626 C C . GLN A 1 87 ? -17.843 5.508 16.594 1.00 85.56 87 GLN A C 1
ATOM 628 O O . GLN A 1 87 ? -16.699 5.482 16.149 1.00 85.56 87 GLN A O 1
ATOM 633 N N . ALA A 1 88 ? -18.112 5.196 17.865 1.00 86.56 88 ALA A N 1
ATOM 634 C CA . ALA A 1 88 ? -17.078 4.814 18.825 1.00 86.56 88 ALA A CA 1
ATOM 635 C C . ALA A 1 88 ? -16.351 3.524 18.411 1.00 86.56 88 ALA A C 1
ATOM 637 O O . ALA A 1 88 ? -15.129 3.442 18.517 1.00 86.56 88 ALA A O 1
ATOM 638 N N . ARG A 1 89 ? -17.080 2.529 17.883 1.00 86.94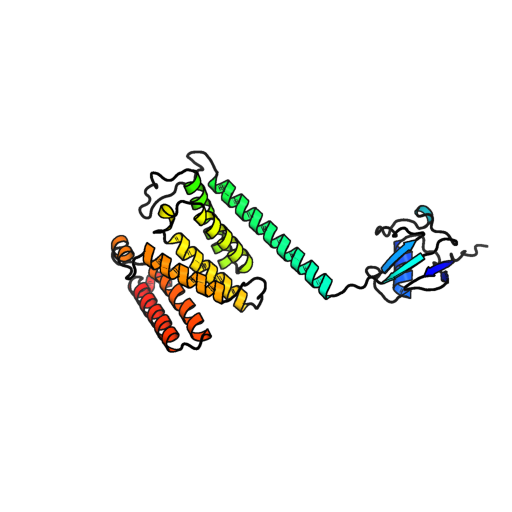 89 ARG A N 1
ATOM 639 C CA . ARG A 1 89 ? -16.488 1.293 17.345 1.00 86.94 89 ARG A CA 1
ATOM 640 C C . ARG A 1 89 ? -15.594 1.566 16.139 1.00 86.94 89 ARG A C 1
ATOM 642 O O . ARG A 1 89 ? -14.498 1.020 16.086 1.00 86.94 89 ARG A O 1
ATOM 649 N N . ARG A 1 90 ? -16.033 2.417 15.205 1.00 85.62 90 ARG A N 1
ATOM 650 C CA . ARG A 1 90 ? -15.223 2.826 14.045 1.00 85.62 90 ARG A CA 1
ATOM 651 C C . ARG A 1 90 ? -13.950 3.546 14.480 1.00 85.62 90 ARG A C 1
ATOM 653 O O . ARG A 1 90 ? -12.875 3.152 14.053 1.00 85.62 90 ARG A O 1
ATOM 660 N N . ALA A 1 91 ? -14.057 4.509 15.395 1.00 87.94 91 ALA A N 1
ATOM 661 C CA . ALA A 1 91 ? -12.898 5.219 15.934 1.00 87.94 91 ALA A CA 1
ATOM 662 C C . ALA A 1 91 ? -11.915 4.268 16.642 1.00 87.94 91 ALA A C 1
ATOM 664 O O . ALA A 1 91 ? -10.707 4.381 16.469 1.00 87.94 91 ALA A O 1
ATOM 665 N N . ALA A 1 92 ? -12.417 3.284 17.396 1.00 90.88 92 ALA A N 1
ATOM 666 C CA . ALA A 1 92 ? -11.569 2.276 18.031 1.00 90.88 92 ALA A CA 1
ATOM 667 C C . ALA A 1 92 ? -10.869 1.362 17.006 1.00 90.88 92 ALA A C 1
ATOM 669 O O . ALA A 1 92 ? -9.703 1.017 17.189 1.00 90.88 92 ALA A O 1
ATOM 670 N N . GLN A 1 93 ? -11.558 0.977 15.927 1.00 88.19 93 GLN A N 1
ATOM 671 C CA . GLN A 1 93 ? -10.968 0.201 14.830 1.00 88.19 93 GLN A CA 1
ATOM 672 C C . GLN A 1 93 ? -9.889 0.996 14.088 1.00 88.19 93 GLN A C 1
ATOM 674 O O . GLN A 1 93 ? -8.825 0.450 13.796 1.00 88.19 93 GLN A O 1
ATOM 679 N N . GLU A 1 94 ? -10.146 2.275 13.826 1.00 87.81 94 GLU A N 1
ATOM 680 C CA . GLU A 1 94 ? -9.207 3.193 13.186 1.00 87.81 94 GLU A CA 1
ATOM 681 C C . GLU A 1 94 ? -7.968 3.420 14.056 1.00 87.81 94 GLU A C 1
ATOM 683 O O . GLU A 1 94 ? -6.851 3.256 13.573 1.00 87.81 94 GLU A O 1
ATOM 688 N N . GLN A 1 95 ? -8.144 3.655 15.361 1.00 91.50 95 GLN A N 1
ATOM 689 C CA . GLN A 1 95 ? -7.026 3.760 16.299 1.00 91.50 95 GLN A CA 1
ATOM 690 C C . GLN A 1 95 ? -6.206 2.467 16.346 1.00 91.50 95 GLN A C 1
ATOM 692 O O . GLN A 1 95 ? -4.983 2.500 16.259 1.00 91.50 95 GLN A O 1
ATOM 697 N N . ALA A 1 96 ? -6.865 1.307 16.420 1.00 92.56 96 ALA A N 1
ATOM 698 C CA . ALA A 1 96 ? -6.167 0.026 16.424 1.00 92.56 96 ALA A CA 1
ATOM 699 C C . ALA A 1 96 ? -5.386 -0.216 15.122 1.00 92.56 96 ALA A C 1
ATOM 701 O O . ALA A 1 96 ? -4.356 -0.890 15.142 1.00 92.56 96 ALA A O 1
ATOM 702 N N . ARG A 1 97 ? -5.877 0.293 13.986 1.00 90.75 97 ARG A N 1
ATOM 703 C CA . ARG A 1 97 ? -5.169 0.261 12.702 1.00 90.75 97 ARG A CA 1
ATOM 704 C C . ARG A 1 97 ? -3.970 1.205 12.710 1.00 90.75 97 ARG A C 1
ATOM 706 O O . ARG A 1 97 ? -2.876 0.756 12.377 1.00 90.75 97 ARG A O 1
ATOM 713 N N . ALA A 1 98 ? -4.144 2.444 13.162 1.00 92.25 98 ALA A N 1
ATOM 714 C CA . ALA A 1 98 ? -3.056 3.408 13.314 1.00 92.25 98 ALA A CA 1
ATOM 715 C C . ALA A 1 98 ? -1.929 2.854 14.205 1.00 92.25 98 ALA A C 1
ATOM 717 O O . ALA A 1 98 ? -0.764 2.881 13.818 1.00 92.25 98 ALA A O 1
ATOM 718 N N . ASP A 1 99 ? -2.272 2.228 15.334 1.00 96.00 99 ASP A N 1
ATOM 719 C CA . ASP A 1 99 ? -1.300 1.605 16.238 1.00 96.00 99 ASP A CA 1
ATOM 720 C C . ASP A 1 99 ? -0.535 0.443 15.579 1.00 96.00 99 ASP A C 1
ATOM 722 O O . ASP A 1 99 ? 0.635 0.206 15.892 1.00 96.00 99 ASP A O 1
ATOM 726 N N . ARG A 1 100 ? -1.181 -0.325 14.687 1.00 95.00 100 ARG A N 1
ATOM 727 C CA . ARG A 1 100 ? -0.506 -1.387 13.921 1.00 95.00 100 ARG A CA 1
ATOM 728 C C . ARG A 1 100 ? 0.459 -0.802 12.896 1.00 95.00 100 ARG A C 1
ATOM 730 O O . ARG A 1 100 ? 1.585 -1.287 12.812 1.00 95.00 100 ARG A O 1
ATOM 737 N N . LEU A 1 101 ? 0.034 0.221 12.155 1.00 95.69 101 LEU A N 1
ATOM 738 C CA . LEU A 1 101 ? 0.863 0.893 11.152 1.00 95.69 101 LEU A CA 1
ATOM 739 C C . LEU A 1 101 ? 2.093 1.544 11.795 1.00 95.69 101 LEU A C 1
ATOM 741 O O . LEU A 1 101 ? 3.207 1.261 11.367 1.00 95.69 101 LEU A O 1
ATOM 745 N N . ALA A 1 102 ? 1.915 2.268 12.902 1.00 96.81 102 ALA A N 1
ATOM 746 C CA . ALA A 1 102 ? 3.017 2.885 13.642 1.00 96.81 102 ALA A CA 1
ATOM 747 C C . ALA A 1 102 ? 4.054 1.854 14.128 1.00 96.81 102 ALA A C 1
ATOM 749 O O . ALA A 1 102 ? 5.257 2.099 14.099 1.00 96.81 102 ALA A O 1
ATOM 750 N N . LYS A 1 103 ? 3.616 0.660 14.550 1.00 97.75 103 LYS A N 1
ATOM 751 C CA . LYS A 1 103 ? 4.542 -0.424 14.929 1.00 97.75 103 LYS A CA 1
ATOM 752 C C . LYS A 1 103 ? 5.326 -0.968 13.738 1.00 97.75 103 LYS A C 1
ATOM 754 O O . LYS A 1 103 ? 6.485 -1.343 13.900 1.00 97.75 103 LYS A O 1
ATOM 759 N N . ILE A 1 104 ? 4.694 -1.063 12.569 1.00 97.56 104 ILE A N 1
ATOM 760 C CA . ILE A 1 104 ? 5.346 -1.521 11.336 1.00 97.56 104 ILE A CA 1
ATOM 761 C C . ILE A 1 104 ? 6.390 -0.499 10.887 1.00 97.56 104 ILE A C 1
ATOM 763 O O . ILE A 1 104 ? 7.516 -0.889 10.587 1.00 97.56 104 ILE A O 1
ATOM 767 N N . GLU A 1 105 ? 6.034 0.782 10.907 1.00 96.94 105 GLU A N 1
ATOM 768 C CA . GLU A 1 105 ? 6.931 1.898 10.612 1.00 96.94 105 GLU A CA 1
ATOM 769 C C . GLU A 1 105 ? 8.159 1.884 11.527 1.00 96.94 105 GLU A C 1
ATOM 771 O O . GLU A 1 105 ? 9.281 1.744 11.048 1.00 96.94 105 GLU A O 1
ATOM 776 N N . GLN A 1 106 ? 7.953 1.874 12.849 1.00 96.62 106 GLN A N 1
ATOM 777 C CA . GLN A 1 106 ? 9.044 1.821 13.828 1.00 96.62 106 GLN A CA 1
ATOM 778 C C . GLN A 1 106 ? 9.954 0.603 13.630 1.00 96.62 106 GLN A C 1
ATOM 780 O O . GLN A 1 106 ? 11.171 0.689 13.801 1.00 96.62 106 GLN A O 1
ATOM 785 N N . ALA A 1 107 ? 9.387 -0.552 13.267 1.00 95.94 107 ALA A N 1
ATOM 786 C CA . ALA A 1 107 ? 10.173 -1.746 12.978 1.00 95.94 107 ALA A CA 1
ATOM 787 C C . ALA A 1 107 ? 11.024 -1.583 11.707 1.00 95.94 107 ALA A C 1
ATOM 789 O O . ALA A 1 107 ? 12.182 -2.010 11.698 1.00 95.94 107 ALA A O 1
ATOM 790 N N . ALA A 1 108 ? 10.483 -0.956 10.658 1.00 94.94 108 ALA A N 1
ATOM 791 C CA . ALA A 1 108 ? 11.212 -0.664 9.426 1.00 94.94 108 ALA A CA 1
ATOM 792 C C . ALA A 1 108 ? 12.324 0.375 9.652 1.00 94.94 108 ALA A C 1
ATOM 794 O O . ALA A 1 108 ? 13.457 0.162 9.219 1.00 94.94 108 ALA A O 1
ATOM 795 N N . GLU A 1 109 ? 12.058 1.439 10.409 1.00 93.94 109 GLU A N 1
ATOM 796 C CA . GLU A 1 109 ? 13.054 2.452 10.778 1.00 93.94 109 GLU A CA 1
ATOM 797 C C . GLU A 1 109 ? 14.191 1.874 11.630 1.00 93.94 109 GLU A C 1
ATOM 799 O O . GLU A 1 109 ? 15.371 2.171 11.405 1.00 93.94 109 GLU A O 1
ATOM 804 N N . ALA A 1 110 ? 13.853 1.018 12.600 1.00 92.62 110 ALA A N 1
ATOM 805 C CA . ALA A 1 110 ? 14.833 0.328 13.430 1.00 92.62 110 ALA A CA 1
ATOM 806 C C . ALA A 1 110 ? 15.712 -0.608 12.590 1.00 92.62 110 ALA A C 1
ATOM 808 O O . ALA A 1 110 ? 16.923 -0.685 12.809 1.00 92.62 110 ALA A O 1
ATOM 809 N N . LEU A 1 111 ? 15.116 -1.291 11.608 1.00 90.44 111 LEU A N 1
ATOM 810 C CA . LEU A 1 111 ? 15.830 -2.148 10.668 1.00 90.44 111 LEU A CA 1
ATOM 811 C C . LEU A 1 111 ? 16.768 -1.333 9.764 1.00 90.44 111 LEU A C 1
ATOM 813 O O . LEU A 1 111 ? 17.937 -1.694 9.623 1.00 90.44 111 LEU A O 1
ATOM 817 N N . ALA A 1 112 ? 16.302 -0.199 9.238 1.00 89.50 112 ALA A N 1
ATOM 818 C CA . ALA A 1 112 ? 17.104 0.719 8.432 1.00 89.50 112 ALA A CA 1
ATOM 819 C C . ALA A 1 112 ? 18.268 1.346 9.224 1.00 89.50 112 ALA A C 1
ATOM 821 O O . ALA A 1 112 ? 19.361 1.556 8.685 1.00 89.50 112 ALA A O 1
ATOM 822 N N . SER A 1 113 ? 18.055 1.600 10.518 1.00 86.88 113 SER A N 1
ATOM 823 C CA . SER A 1 113 ? 19.028 2.211 11.432 1.00 86.88 113 SER A CA 1
ATOM 824 C C . SER A 1 113 ? 20.047 1.241 12.032 1.00 86.88 113 SER A C 1
ATOM 826 O O . SER A 1 113 ? 20.916 1.683 12.789 1.00 86.88 113 SER A O 1
ATOM 828 N N . ARG A 1 114 ? 19.978 -0.061 11.723 1.00 81.94 114 ARG A N 1
ATOM 829 C CA . ARG A 1 114 ? 20.967 -1.035 12.204 1.00 81.94 114 ARG A CA 1
ATOM 830 C C . ARG A 1 114 ? 22.383 -0.644 11.775 1.00 81.94 114 ARG A C 1
ATOM 832 O O . ARG A 1 114 ? 22.652 -0.408 10.600 1.00 81.94 114 ARG A O 1
ATOM 839 N N . ALA A 1 115 ? 23.286 -0.617 12.754 1.00 59.75 115 ALA A N 1
ATOM 840 C CA . ALA A 1 115 ? 24.704 -0.329 12.573 1.00 59.75 115 ALA A CA 1
ATOM 841 C C . ALA A 1 115 ? 25.551 -1.609 12.714 1.00 59.75 115 ALA A C 1
ATOM 843 O O . ALA A 1 115 ? 25.263 -2.460 13.557 1.00 59.75 115 ALA A O 1
ATOM 844 N N . GLY A 1 116 ? 26.609 -1.717 11.902 1.00 57.50 116 GLY A N 1
ATOM 845 C CA . GLY A 1 116 ? 27.580 -2.820 11.889 1.00 57.50 116 GLY A CA 1
ATOM 846 C C . GLY A 1 116 ? 27.678 -3.516 10.526 1.00 57.50 116 GLY A C 1
ATOM 847 O O . GLY A 1 116 ? 26.654 -3.793 9.910 1.00 57.50 116 GLY A O 1
ATOM 848 N N . GLU A 1 117 ? 28.898 -3.834 10.073 1.00 55.62 117 GLU A N 1
ATOM 849 C CA . GLU A 1 117 ? 29.195 -4.386 8.729 1.00 55.62 117 GLU A CA 1
ATOM 850 C C . GLU A 1 117 ? 28.363 -5.624 8.352 1.00 55.62 117 GLU A C 1
ATOM 852 O O . GLU A 1 117 ? 28.025 -5.811 7.196 1.00 55.62 117 GLU A O 1
ATOM 857 N N . ARG A 1 118 ? 27.992 -6.468 9.323 1.00 56.50 118 ARG A N 1
ATOM 858 C CA . ARG A 1 118 ? 27.221 -7.704 9.072 1.00 56.50 118 ARG A CA 1
ATOM 859 C C . ARG A 1 118 ? 25.701 -7.553 9.182 1.00 56.50 118 ARG A C 1
ATOM 861 O O . ARG A 1 118 ? 24.988 -8.517 8.930 1.00 56.50 118 ARG A O 1
ATOM 868 N N . ALA A 1 119 ? 25.204 -6.403 9.633 1.00 58.94 119 ALA A N 1
ATOM 869 C CA . ALA A 1 119 ? 23.780 -6.186 9.917 1.00 58.94 119 ALA A CA 1
ATOM 870 C C . ALA A 1 119 ? 23.207 -4.919 9.263 1.00 58.94 119 ALA A C 1
ATOM 872 O O . ALA A 1 119 ? 22.020 -4.631 9.438 1.00 58.94 119 ALA A O 1
ATOM 873 N N . ARG A 1 120 ? 24.042 -4.161 8.546 1.00 70.75 120 ARG A N 1
ATOM 874 C CA . ARG A 1 120 ? 23.653 -2.987 7.771 1.00 70.75 120 ARG A CA 1
ATOM 875 C C . ARG A 1 120 ? 23.134 -3.444 6.413 1.00 70.75 120 ARG A C 1
ATOM 877 O O . ARG A 1 120 ? 23.796 -4.214 5.731 1.00 70.75 120 ARG A O 1
ATOM 884 N N . PHE A 1 121 ? 21.967 -2.945 6.024 1.00 75.50 121 PHE A N 1
ATOM 885 C CA . PHE A 1 121 ? 21.496 -3.089 4.651 1.00 75.50 121 PHE A CA 1
ATOM 886 C C . PHE A 1 121 ? 22.282 -2.132 3.760 1.00 75.50 121 PHE A C 1
ATOM 888 O O . PHE A 1 121 ? 22.220 -0.907 3.945 1.00 75.50 121 PHE A O 1
ATOM 895 N N . GLU A 1 122 ? 23.051 -2.713 2.848 1.00 76.56 122 GLU A N 1
ATOM 896 C CA . GLU A 1 122 ? 23.709 -2.001 1.762 1.00 76.56 122 GLU A CA 1
ATOM 897 C C . GLU A 1 122 ? 22.724 -1.847 0.604 1.00 76.56 122 GLU A C 1
ATOM 899 O O . GLU A 1 122 ? 21.824 -2.668 0.420 1.00 76.56 122 GLU A O 1
ATOM 904 N N . LEU A 1 123 ? 22.833 -0.724 -0.099 1.00 79.50 123 LEU A N 1
ATOM 905 C CA . LEU A 1 123 ? 22.045 -0.476 -1.294 1.00 79.50 123 LEU A CA 1
ATOM 906 C C . LEU A 1 123 ? 22.918 -0.815 -2.489 1.00 79.50 123 LEU A C 1
ATOM 908 O O . LEU A 1 123 ? 24.004 -0.251 -2.631 1.00 79.50 123 LEU A O 1
ATOM 912 N N . GLU A 1 124 ? 22.414 -1.713 -3.314 1.00 82.00 124 GLU A N 1
ATOM 913 C CA . GLU A 1 124 ? 23.040 -2.152 -4.552 1.00 82.00 124 GLU A CA 1
ATOM 914 C C . GLU A 1 124 ? 22.243 -1.593 -5.734 1.00 82.00 124 GLU A C 1
ATOM 916 O O . GLU A 1 124 ? 21.035 -1.343 -5.626 1.00 82.00 124 GLU A O 1
ATOM 921 N N . ASP A 1 125 ? 22.920 -1.361 -6.850 1.00 76.06 125 ASP A N 1
ATOM 922 C CA . ASP A 1 125 ? 22.266 -1.121 -8.128 1.00 76.06 125 ASP A CA 1
ATOM 923 C C . ASP A 1 125 ? 21.789 -2.437 -8.777 1.00 76.06 125 ASP A C 1
ATOM 925 O O . ASP A 1 125 ? 21.767 -3.502 -8.157 1.00 76.06 125 ASP A O 1
ATOM 929 N N . GLN A 1 126 ? 21.341 -2.361 -10.033 1.00 67.50 126 GLN A N 1
ATOM 930 C CA . GLN A 1 126 ? 20.809 -3.519 -10.760 1.00 67.50 126 GLN A CA 1
ATOM 931 C C . GLN A 1 126 ? 21.881 -4.561 -11.122 1.00 67.50 126 GLN A C 1
ATOM 933 O O . GLN A 1 126 ? 21.524 -5.701 -11.418 1.00 67.50 126 GLN A O 1
ATOM 938 N N . ASP A 1 127 ? 23.163 -4.190 -11.068 1.00 66.81 127 ASP A N 1
ATOM 939 C CA . ASP A 1 127 ? 24.305 -5.062 -11.347 1.00 66.81 127 ASP A CA 1
ATOM 940 C C . ASP A 1 127 ? 24.899 -5.667 -10.057 1.00 66.81 127 ASP A C 1
ATOM 942 O O . ASP A 1 127 ? 25.773 -6.536 -10.118 1.00 66.81 127 ASP A O 1
ATOM 946 N N . GLY A 1 128 ? 24.373 -5.275 -8.888 1.00 71.19 128 GLY A N 1
ATOM 947 C CA . GLY A 1 128 ? 24.853 -5.711 -7.575 1.00 71.19 128 GLY A CA 1
ATOM 948 C C . GLY A 1 128 ? 25.990 -4.846 -7.026 1.00 71.19 128 GLY A C 1
ATOM 949 O O . GLY A 1 128 ? 26.607 -5.212 -6.024 1.00 71.19 128 GLY A O 1
ATOM 950 N N . ASP A 1 129 ? 26.284 -3.710 -7.662 1.00 75.56 129 ASP A N 1
ATOM 951 C CA . ASP A 1 129 ? 27.327 -2.797 -7.215 1.00 75.56 129 ASP A CA 1
ATOM 952 C C . ASP A 1 129 ? 26.781 -1.841 -6.147 1.00 75.56 129 ASP A C 1
ATOM 954 O O . ASP A 1 129 ? 25.693 -1.274 -6.256 1.00 75.56 129 ASP A O 1
ATOM 958 N N . GLY A 1 130 ? 27.554 -1.637 -5.079 1.00 75.75 130 GLY A N 1
ATOM 959 C CA . GLY A 1 130 ? 27.164 -0.742 -3.992 1.00 75.75 130 GLY A CA 1
ATOM 960 C C . GLY A 1 130 ? 27.025 0.715 -4.452 1.00 75.75 130 GLY A C 1
ATOM 961 O O . GLY A 1 130 ? 27.917 1.269 -5.099 1.00 75.75 130 GLY A O 1
ATOM 962 N N . LEU A 1 131 ? 25.941 1.383 -4.047 1.00 74.69 131 LEU A N 1
ATOM 963 C CA . LEU A 1 131 ? 25.699 2.790 -4.379 1.00 74.69 131 LEU A CA 1
ATOM 964 C C . LEU A 1 131 ? 26.669 3.721 -3.628 1.00 74.69 131 LEU A C 1
ATOM 966 O O . LEU A 1 131 ? 26.483 4.050 -2.451 1.00 74.69 131 LEU A O 1
ATOM 970 N N . ALA A 1 132 ? 27.707 4.189 -4.321 1.00 72.12 132 ALA A N 1
ATOM 971 C CA . ALA A 1 132 ? 28.649 5.167 -3.786 1.00 72.12 132 ALA A CA 1
ATOM 972 C C . ALA A 1 132 ? 28.012 6.564 -3.644 1.00 72.12 132 ALA A C 1
ATOM 974 O O . ALA A 1 132 ? 27.247 7.013 -4.494 1.00 72.12 132 ALA A O 1
ATOM 975 N N . GLY A 1 133 ? 28.372 7.292 -2.581 1.00 77.44 133 GLY A N 1
ATOM 976 C CA . GLY A 1 133 ? 27.980 8.698 -2.399 1.00 77.44 133 GLY A CA 1
ATOM 977 C C . GLY A 1 133 ? 26.589 8.937 -1.799 1.00 77.44 133 GLY A C 1
ATOM 978 O O . GLY A 1 133 ? 26.196 10.090 -1.650 1.00 77.44 133 GLY A O 1
ATOM 979 N N . VAL A 1 134 ? 25.866 7.885 -1.407 1.00 85.00 134 VAL A N 1
ATOM 980 C CA . VAL A 1 134 ? 24.577 8.004 -0.707 1.00 85.00 134 VAL A CA 1
ATOM 981 C C . VAL A 1 134 ? 24.807 8.401 0.754 1.00 85.00 134 VAL A C 1
ATOM 983 O O . VAL A 1 134 ? 25.593 7.765 1.464 1.00 85.00 134 VAL A O 1
ATOM 986 N N . SER A 1 135 ? 24.129 9.454 1.226 1.00 89.75 135 SER A N 1
ATOM 987 C CA . SER A 1 135 ? 24.232 9.870 2.628 1.00 89.75 135 SER A CA 1
ATOM 988 C C . SER A 1 135 ? 23.606 8.827 3.559 1.00 89.75 135 SER A C 1
ATOM 990 O O . SER A 1 135 ? 22.730 8.057 3.169 1.00 89.75 135 SER A O 1
ATOM 992 N N . GLU A 1 136 ? 24.013 8.801 4.830 1.00 88.62 136 GLU A N 1
ATOM 993 C CA . GLU A 1 136 ? 23.422 7.858 5.788 1.00 88.62 136 GLU A CA 1
ATOM 994 C C . GLU A 1 136 ? 21.919 8.101 5.999 1.00 88.62 136 GLU A C 1
ATOM 996 O O . GLU A 1 136 ? 21.179 7.154 6.264 1.00 88.62 136 GLU A O 1
ATOM 1001 N N . ASN A 1 137 ? 21.458 9.348 5.859 1.00 91.25 137 ASN A N 1
ATOM 1002 C CA . ASN A 1 137 ? 20.039 9.674 5.953 1.00 91.25 137 ASN A CA 1
ATOM 1003 C C . ASN A 1 137 ? 19.262 9.128 4.747 1.00 91.25 137 ASN A C 1
ATOM 1005 O O . ASN A 1 137 ? 18.265 8.434 4.929 1.00 91.25 137 ASN A O 1
ATOM 1009 N N . ASP A 1 138 ? 19.772 9.361 3.534 1.00 91.69 138 ASP A N 1
ATOM 1010 C CA . ASP A 1 138 ? 19.164 8.844 2.304 1.00 91.69 138 ASP A CA 1
ATOM 1011 C C . ASP A 1 138 ? 19.153 7.316 2.297 1.00 91.69 138 ASP A C 1
ATOM 1013 O O . ASP A 1 138 ? 18.139 6.700 1.983 1.00 91.69 138 ASP A O 1
ATOM 1017 N N . ARG A 1 139 ? 20.251 6.680 2.727 1.00 91.62 139 ARG A N 1
ATOM 1018 C CA . ARG A 1 139 ? 20.330 5.220 2.834 1.00 91.62 139 ARG A CA 1
ATOM 1019 C C . ARG A 1 139 ? 19.236 4.677 3.748 1.00 91.62 139 ARG A C 1
ATOM 1021 O O . ARG A 1 139 ? 18.560 3.716 3.390 1.00 91.62 139 ARG A O 1
ATOM 1028 N N . LYS A 1 140 ? 19.051 5.276 4.929 1.00 92.56 140 LYS A N 1
ATOM 1029 C CA . LYS A 1 140 ? 18.004 4.857 5.8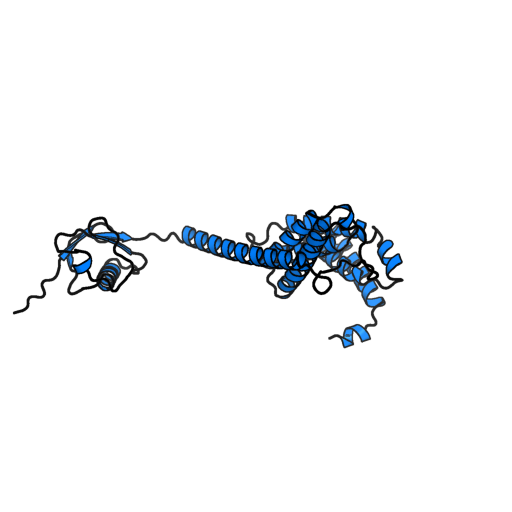72 1.00 92.56 140 LYS A CA 1
ATOM 1030 C C . LYS A 1 140 ? 16.608 5.041 5.287 1.00 92.56 140 LYS A C 1
ATOM 1032 O O . LYS A 1 140 ? 15.801 4.125 5.398 1.00 92.56 140 LYS A O 1
ATOM 1037 N N . ALA A 1 141 ? 16.352 6.180 4.650 1.00 93.94 141 ALA A N 1
ATOM 1038 C CA . ALA A 1 141 ? 15.089 6.479 3.985 1.00 93.94 141 ALA A CA 1
ATOM 1039 C C . ALA A 1 141 ? 14.762 5.443 2.893 1.00 93.94 141 ALA A C 1
ATOM 1041 O O . ALA A 1 141 ? 13.690 4.837 2.912 1.00 93.94 141 ALA A O 1
ATOM 1042 N N . LEU A 1 142 ? 15.725 5.148 2.014 1.00 92.88 142 LEU A N 1
ATOM 1043 C CA . LEU A 1 142 ? 15.593 4.152 0.948 1.00 92.88 142 LEU A CA 1
ATOM 1044 C C . LEU A 1 142 ? 15.375 2.735 1.502 1.00 92.88 142 LEU A C 1
ATOM 1046 O O . LEU A 1 142 ? 14.450 2.047 1.076 1.00 92.88 142 LEU A O 1
ATOM 1050 N N . VAL A 1 143 ? 16.172 2.301 2.485 1.00 93.56 143 VAL A N 1
ATOM 1051 C CA . VAL A 1 143 ? 16.007 0.980 3.122 1.00 93.56 143 VAL A CA 1
ATOM 1052 C C . VAL A 1 143 ? 14.657 0.872 3.834 1.00 93.56 143 VAL A C 1
ATOM 1054 O O . VAL A 1 143 ? 14.003 -0.169 3.741 1.00 93.56 143 VAL A O 1
ATOM 1057 N N . CYS A 1 144 ? 14.218 1.928 4.523 1.00 95.31 144 CYS A N 1
ATOM 1058 C CA . CYS A 1 144 ? 12.911 1.971 5.175 1.00 95.31 144 CYS A CA 1
ATOM 1059 C C . CYS A 1 144 ? 11.783 1.830 4.141 1.00 95.31 144 CYS A C 1
ATOM 1061 O O . CYS A 1 144 ? 10.960 0.922 4.262 1.00 95.31 144 CYS A O 1
ATOM 1063 N N . GLY A 1 145 ? 11.809 2.635 3.072 1.00 96.12 145 GLY A N 1
ATOM 1064 C CA . GLY A 1 145 ? 10.828 2.579 1.985 1.00 96.12 145 GLY A CA 1
ATOM 1065 C C . GLY A 1 145 ? 10.757 1.206 1.312 1.00 96.12 145 GLY A C 1
ATOM 1066 O O . GLY A 1 145 ? 9.668 0.660 1.133 1.00 96.12 145 GLY A O 1
ATOM 1067 N N . LEU A 1 146 ? 11.906 0.588 1.015 1.00 95.06 146 LEU A N 1
ATOM 1068 C CA . LEU A 1 146 ? 11.973 -0.765 0.443 1.00 95.06 146 LEU A CA 1
ATOM 1069 C C . LEU A 1 146 ? 11.408 -1.829 1.395 1.00 95.06 146 LEU A C 1
ATOM 1071 O O . LEU A 1 146 ? 10.641 -2.699 0.978 1.00 95.06 146 LEU A O 1
ATOM 1075 N N . THR A 1 147 ? 11.746 -1.739 2.683 1.00 95.94 147 THR A N 1
ATOM 1076 C CA . THR A 1 147 ? 11.251 -2.661 3.717 1.00 95.94 147 THR A CA 1
ATOM 1077 C C . THR A 1 147 ? 9.734 -2.564 3.858 1.00 95.94 147 THR A C 1
ATOM 1079 O O . THR A 1 147 ? 9.039 -3.584 3.896 1.00 95.94 147 THR A O 1
ATOM 1082 N N . LEU A 1 148 ? 9.205 -1.339 3.908 1.00 98.06 148 LEU A N 1
ATOM 1083 C CA . LEU A 1 148 ? 7.772 -1.082 3.986 1.00 98.06 148 LEU A CA 1
ATOM 1084 C C . LEU A 1 148 ? 7.058 -1.563 2.722 1.00 98.06 148 LEU A C 1
ATOM 1086 O O . LEU A 1 148 ? 6.052 -2.259 2.832 1.00 98.06 148 LEU A O 1
ATOM 1090 N N . HIS A 1 149 ? 7.604 -1.307 1.530 1.00 97.75 149 HIS A N 1
ATOM 1091 C CA . HIS A 1 149 ? 7.035 -1.814 0.276 1.00 97.75 149 HIS A CA 1
ATOM 1092 C C . HIS A 1 149 ? 6.942 -3.344 0.277 1.00 97.75 149 HIS A C 1
ATOM 1094 O O . HIS A 1 149 ? 5.878 -3.896 -0.017 1.00 97.75 149 HIS A O 1
ATOM 1100 N N . GLN A 1 150 ? 8.001 -4.045 0.692 1.00 97.12 150 GLN A N 1
ATOM 1101 C CA . GLN A 1 150 ? 7.975 -5.503 0.814 1.00 97.12 150 GLN A CA 1
ATOM 1102 C C . GLN A 1 150 ? 6.929 -5.973 1.835 1.00 97.12 150 GLN A C 1
ATOM 1104 O O . GLN A 1 150 ? 6.168 -6.903 1.557 1.00 97.12 150 GLN A O 1
ATOM 1109 N N . LYS A 1 151 ? 6.837 -5.313 2.997 1.00 97.81 151 LYS A N 1
ATOM 1110 C CA . LYS A 1 151 ? 5.825 -5.631 4.011 1.00 97.81 151 LYS A CA 1
ATOM 1111 C C . LYS A 1 151 ? 4.402 -5.415 3.490 1.00 97.81 151 LYS A C 1
ATOM 1113 O O . LYS A 1 151 ? 3.538 -6.260 3.727 1.00 97.81 151 LYS A O 1
ATOM 1118 N N . GLY A 1 152 ? 4.169 -4.324 2.767 1.00 97.81 152 GLY A N 1
ATOM 1119 C CA . GLY A 1 152 ? 2.889 -4.017 2.138 1.00 97.81 152 GLY A CA 1
ATOM 1120 C C . GLY A 1 152 ? 2.510 -5.051 1.078 1.00 97.81 152 GLY A C 1
ATOM 1121 O O . GLY A 1 152 ? 1.363 -5.483 1.044 1.00 97.81 152 GLY A O 1
ATOM 1122 N N . ARG A 1 153 ? 3.468 -5.552 0.283 1.00 97.69 153 ARG A N 1
ATOM 1123 C CA . ARG A 1 153 ? 3.220 -6.653 -0.668 1.00 97.69 153 ARG A CA 1
ATOM 1124 C C . ARG A 1 153 ? 2.761 -7.933 0.029 1.00 97.69 153 ARG A C 1
ATOM 1126 O O . ARG A 1 153 ? 1.798 -8.543 -0.415 1.00 97.69 153 ARG A O 1
ATOM 1133 N N . MET A 1 154 ? 3.366 -8.292 1.163 1.00 97.75 154 MET A N 1
ATOM 1134 C CA . MET A 1 154 ? 2.907 -9.451 1.945 1.00 97.75 154 MET A CA 1
ATOM 1135 C C . MET A 1 154 ? 1.454 -9.291 2.423 1.00 97.75 154 MET A C 1
ATOM 1137 O O . MET A 1 154 ? 0.698 -10.258 2.432 1.00 97.75 154 MET A O 1
ATOM 1141 N N . MET A 1 155 ? 1.058 -8.080 2.828 1.00 96.94 155 MET A N 1
ATOM 1142 C CA . MET A 1 155 ? -0.323 -7.781 3.233 1.00 96.94 155 MET A CA 1
ATOM 1143 C C . MET A 1 155 ? -1.285 -7.790 2.043 1.00 96.94 155 MET A C 1
ATOM 1145 O O . MET A 1 155 ? -2.399 -8.301 2.143 1.00 96.94 155 MET A O 1
ATOM 1149 N N . LEU A 1 156 ? -0.842 -7.259 0.903 1.00 95.69 156 LEU A N 1
ATOM 1150 C CA . LEU A 1 156 ? -1.581 -7.276 -0.352 1.00 95.69 156 LEU A CA 1
ATOM 1151 C C . LEU A 1 156 ? -1.896 -8.718 -0.782 1.00 95.69 156 LEU A C 1
ATOM 1153 O O . LEU A 1 156 ? -3.044 -9.013 -1.112 1.00 95.69 156 LEU A O 1
ATOM 1157 N N . ASP A 1 157 ? -0.908 -9.613 -0.706 1.00 95.94 157 ASP A N 1
ATOM 1158 C CA . ASP A 1 157 ? -1.055 -11.039 -1.022 1.00 95.94 157 ASP A CA 1
ATOM 1159 C C . ASP A 1 157 ? -1.963 -11.764 -0.012 1.00 95.94 157 ASP A C 1
ATOM 1161 O O . ASP A 1 157 ? -2.733 -12.649 -0.389 1.00 95.94 157 ASP A O 1
ATOM 1165 N N . ALA A 1 158 ? -1.940 -11.352 1.261 1.00 96.56 158 ALA A N 1
ATOM 1166 C CA . ALA A 1 158 ? -2.851 -11.846 2.297 1.00 96.56 158 ALA A CA 1
ATOM 1167 C C . ALA A 1 158 ? -4.298 -11.325 2.146 1.00 96.56 158 ALA A C 1
ATOM 1169 O O . ALA A 1 158 ? -5.213 -11.836 2.792 1.00 96.56 158 ALA A O 1
ATOM 1170 N N . GLY A 1 159 ? -4.529 -10.331 1.283 1.00 94.56 159 GLY A N 1
ATOM 1171 C CA . GLY A 1 159 ? -5.837 -9.705 1.085 1.00 94.56 159 GLY A CA 1
ATOM 1172 C C . GLY A 1 159 ? -6.176 -8.606 2.098 1.00 94.56 159 GLY A C 1
ATOM 1173 O O . GLY A 1 159 ? -7.318 -8.131 2.115 1.00 94.56 159 GLY A O 1
ATOM 1174 N N . ASP A 1 160 ? -5.208 -8.165 2.898 1.00 94.00 160 ASP A N 1
ATOM 1175 C CA . ASP A 1 160 ? -5.335 -7.083 3.878 1.00 94.00 160 ASP A CA 1
ATOM 1176 C C . ASP A 1 160 ? -5.121 -5.718 3.202 1.00 94.00 160 ASP A C 1
ATOM 1178 O O . ASP A 1 160 ? -4.213 -4.964 3.543 1.00 94.00 160 ASP A O 1
ATOM 1182 N N . PHE A 1 161 ? -5.933 -5.400 2.188 1.00 93.56 161 PHE A N 1
ATOM 1183 C CA . PHE A 1 161 ? -5.674 -4.256 1.305 1.00 93.56 161 PHE A CA 1
ATOM 1184 C C . PHE A 1 161 ? -5.696 -2.897 2.022 1.00 93.56 161 PHE A C 1
ATOM 1186 O O . PHE A 1 161 ? -4.908 -2.029 1.662 1.00 93.56 161 PHE A O 1
ATOM 1193 N N . ALA A 1 162 ? -6.535 -2.714 3.048 1.00 91.44 162 ALA A N 1
ATOM 1194 C CA . ALA A 1 162 ? -6.531 -1.491 3.851 1.00 91.44 162 ALA A CA 1
ATOM 1195 C C . ALA A 1 162 ? -5.180 -1.291 4.562 1.00 91.44 162 ALA A C 1
ATOM 1197 O O . ALA A 1 162 ? -4.533 -0.256 4.402 1.00 91.44 162 ALA A O 1
ATOM 1198 N N . ASP A 1 163 ? -4.717 -2.275 5.334 1.00 93.62 163 ASP A N 1
ATOM 1199 C CA . ASP A 1 163 ? -3.435 -2.158 6.042 1.00 93.62 163 ASP A CA 1
ATOM 1200 C C . ASP A 1 163 ? -2.266 -2.092 5.039 1.00 93.62 163 ASP A C 1
ATOM 1202 O O . ASP A 1 163 ? -1.361 -1.283 5.232 1.00 93.62 163 ASP A O 1
ATOM 1206 N N . ALA A 1 164 ? -2.334 -2.819 3.914 1.00 96.31 164 ALA A N 1
ATOM 1207 C CA . ALA A 1 164 ? -1.355 -2.719 2.828 1.00 96.31 164 ALA A CA 1
ATOM 1208 C C . ALA A 1 164 ? -1.250 -1.295 2.262 1.00 96.31 164 ALA A C 1
ATOM 1210 O O . ALA A 1 164 ? -0.145 -0.779 2.123 1.00 96.31 164 ALA A O 1
ATOM 1211 N N . LEU A 1 165 ? -2.384 -0.645 1.977 1.00 94.06 165 LEU A N 1
ATOM 1212 C CA . LEU A 1 165 ? -2.423 0.731 1.483 1.00 94.06 165 LEU A CA 1
ATOM 1213 C C . LEU A 1 165 ? -1.761 1.705 2.465 1.00 94.06 165 LEU A C 1
ATOM 1215 O O . LEU A 1 165 ? -0.931 2.502 2.044 1.00 94.06 165 LEU A O 1
ATOM 1219 N N . GLY A 1 166 ? -2.069 1.592 3.761 1.00 94.81 166 GLY A N 1
ATOM 1220 C CA . GLY A 1 166 ? -1.444 2.437 4.784 1.00 94.81 166 GLY A CA 1
ATOM 1221 C C . GLY A 1 166 ? 0.071 2.221 4.872 1.00 94.81 166 GLY A C 1
ATOM 1222 O O . GLY A 1 166 ? 0.830 3.176 4.978 1.00 94.81 166 GLY A O 1
ATOM 1223 N N . VAL A 1 167 ? 0.540 0.973 4.754 1.00 97.81 167 VAL A N 1
ATOM 1224 C CA . VAL A 1 167 ? 1.983 0.674 4.700 1.00 97.81 167 VAL A CA 1
ATOM 1225 C C . VAL A 1 167 ? 2.633 1.224 3.426 1.00 97.81 167 VAL A C 1
ATOM 1227 O O . VAL A 1 167 ? 3.774 1.681 3.476 1.00 97.81 167 VAL A O 1
ATOM 1230 N N . PHE A 1 168 ? 1.935 1.206 2.288 1.00 97.62 168 PHE A N 1
ATOM 1231 C CA . PHE A 1 168 ? 2.449 1.802 1.056 1.00 97.62 168 PHE A CA 1
ATOM 1232 C C . PHE A 1 168 ? 2.560 3.328 1.145 1.00 97.62 168 PHE A C 1
ATOM 1234 O O . PHE A 1 168 ? 3.529 3.876 0.633 1.00 97.62 168 PHE A O 1
ATOM 1241 N N . GLU A 1 169 ? 1.628 4.003 1.820 1.00 95.88 169 GLU A N 1
ATOM 1242 C CA . GLU A 1 169 ? 1.700 5.451 2.071 1.00 95.88 169 GLU A CA 1
ATOM 1243 C C . GLU A 1 169 ? 2.925 5.805 2.929 1.00 95.88 169 GLU A C 1
ATOM 1245 O O . GLU A 1 169 ? 3.714 6.663 2.537 1.00 95.88 169 GLU A O 1
ATOM 1250 N N . LEU A 1 170 ? 3.178 5.050 4.005 1.00 97.75 170 LEU A N 1
ATOM 1251 C CA . LEU A 1 170 ? 4.404 5.188 4.806 1.00 97.75 170 LEU A CA 1
ATOM 1252 C C . LEU A 1 170 ? 5.676 4.940 3.977 1.00 97.75 170 LEU A C 1
ATOM 1254 O O . LEU A 1 170 ? 6.690 5.613 4.152 1.00 97.75 170 LEU A O 1
ATOM 1258 N N . ALA A 1 171 ? 5.641 3.980 3.046 1.00 97.75 171 ALA A N 1
ATOM 1259 C CA . ALA A 1 171 ? 6.763 3.734 2.144 1.00 97.75 171 ALA A CA 1
ATOM 1260 C C . ALA A 1 171 ? 7.011 4.923 1.198 1.00 97.75 171 ALA A C 1
ATOM 1262 O O . ALA A 1 171 ? 8.165 5.284 0.972 1.00 97.75 171 ALA A O 1
ATOM 1263 N N . GLU A 1 172 ? 5.956 5.546 0.657 1.00 95.38 172 GLU A N 1
ATOM 1264 C CA . GLU A 1 172 ? 6.076 6.750 -0.178 1.00 95.38 172 GLU A CA 1
ATOM 1265 C C . GLU A 1 172 ? 6.670 7.924 0.611 1.00 95.38 172 GLU A C 1
ATOM 1267 O O . GLU A 1 172 ? 7.542 8.623 0.090 1.00 95.38 172 GLU A O 1
ATOM 1272 N N . GLU A 1 173 ? 6.249 8.110 1.864 1.00 96.00 173 GLU A N 1
ATOM 1273 C CA . GLU A 1 173 ? 6.804 9.120 2.771 1.00 96.00 173 GLU A CA 1
ATOM 1274 C C . GLU A 1 173 ? 8.291 8.871 3.045 1.00 96.00 173 GLU A C 1
ATOM 1276 O O . GLU A 1 173 ? 9.102 9.789 2.911 1.00 96.00 173 GLU A O 1
ATOM 1281 N N . ALA A 1 174 ? 8.677 7.622 3.323 1.00 95.81 174 ALA A N 1
ATOM 1282 C CA . ALA A 1 174 ? 10.076 7.251 3.511 1.00 95.81 174 ALA A CA 1
ATOM 1283 C C . ALA A 1 174 ? 10.918 7.542 2.257 1.00 95.81 174 ALA A C 1
ATOM 1285 O O . ALA A 1 174 ? 11.987 8.141 2.359 1.00 95.81 174 ALA A O 1
ATOM 1286 N N . PHE A 1 175 ? 10.431 7.200 1.059 1.00 95.00 175 PHE A N 1
ATOM 1287 C CA . PHE A 1 175 ? 11.127 7.537 -0.188 1.00 95.00 175 PHE A CA 1
ATOM 1288 C C . PHE A 1 175 ? 11.231 9.048 -0.430 1.00 95.00 175 PHE A C 1
ATOM 1290 O O . PHE A 1 175 ? 12.220 9.497 -1.007 1.00 95.00 175 PHE A O 1
ATOM 1297 N N . ALA A 1 176 ? 10.249 9.835 0.015 1.00 94.19 176 ALA A N 1
ATOM 1298 C CA . ALA A 1 176 ? 10.246 11.289 -0.141 1.00 94.19 176 ALA A CA 1
ATOM 1299 C C . ALA A 1 176 ? 11.271 12.011 0.754 1.00 94.19 176 ALA A C 1
ATOM 1301 O O . ALA A 1 176 ? 11.592 13.169 0.485 1.00 94.19 176 ALA A O 1
ATOM 1302 N N . VAL A 1 177 ? 11.791 11.347 1.795 1.00 94.62 177 VAL A N 1
ATOM 1303 C CA . VAL A 1 177 ? 12.876 11.877 2.640 1.00 94.62 177 VAL A CA 1
ATOM 1304 C C . VAL A 1 177 ? 14.228 11.836 1.924 1.00 94.62 177 VAL A C 1
ATOM 1306 O O . VAL A 1 177 ? 15.075 12.690 2.188 1.00 94.62 177 VAL A O 1
ATOM 1309 N N . ALA A 1 178 ? 14.443 10.855 1.044 1.00 91.88 178 ALA A N 1
ATOM 1310 C CA . ALA A 1 178 ? 15.690 10.726 0.299 1.00 91.88 178 ALA A CA 1
ATOM 1311 C C . ALA A 1 178 ? 15.823 11.823 -0.770 1.00 91.88 178 ALA A C 1
ATOM 1313 O O . ALA A 1 178 ? 14.822 12.308 -1.305 1.00 91.88 178 ALA A O 1
ATOM 1314 N N . ASP A 1 179 ? 17.061 12.174 -1.132 1.00 90.62 179 ASP A N 1
ATOM 1315 C CA . ASP A 1 179 ? 17.315 13.060 -2.272 1.00 90.62 179 ASP A CA 1
ATOM 1316 C C . ASP A 1 179 ? 16.553 12.567 -3.515 1.00 90.62 179 ASP A C 1
ATOM 1318 O O . ASP A 1 179 ? 16.631 11.402 -3.922 1.00 90.62 179 ASP A O 1
ATOM 1322 N N . ARG A 1 180 ? 15.806 13.478 -4.145 1.00 88.00 180 ARG A N 1
ATOM 1323 C CA . ARG A 1 180 ? 15.028 13.197 -5.351 1.00 88.00 180 ARG A CA 1
ATOM 1324 C C . ARG A 1 180 ? 15.893 12.598 -6.460 1.00 88.00 180 ARG A C 1
ATOM 1326 O O . ARG A 1 180 ? 15.414 11.723 -7.177 1.00 88.00 180 ARG A O 1
ATOM 1333 N N . ALA A 1 181 ? 17.148 13.023 -6.598 1.00 86.81 181 ALA A N 1
ATOM 1334 C CA . ALA A 1 181 ? 18.060 12.491 -7.608 1.00 86.81 181 ALA A CA 1
ATOM 1335 C C . ALA A 1 181 ? 18.296 10.979 -7.448 1.00 86.81 181 ALA A C 1
ATOM 1337 O O . ALA A 1 181 ? 18.498 10.285 -8.445 1.00 86.81 181 ALA A O 1
ATOM 1338 N N . LEU A 1 182 ? 18.209 10.463 -6.216 1.00 85.38 182 LEU A N 1
ATOM 1339 C CA . LEU A 1 182 ? 18.358 9.040 -5.914 1.00 85.38 182 LEU A CA 1
ATOM 1340 C C . LEU A 1 182 ? 17.105 8.230 -6.250 1.00 85.38 182 LEU A C 1
ATOM 1342 O O . LEU A 1 182 ? 17.217 7.036 -6.480 1.00 85.38 182 LEU A O 1
ATOM 1346 N N . THR A 1 183 ? 15.921 8.846 -6.295 1.00 85.69 183 THR A N 1
ATOM 1347 C CA . THR A 1 183 ? 14.644 8.140 -6.516 1.00 85.69 183 THR A CA 1
ATOM 1348 C C . THR A 1 183 ? 14.028 8.394 -7.892 1.00 85.69 183 THR A C 1
ATOM 1350 O O . THR A 1 183 ? 13.164 7.638 -8.331 1.00 85.69 183 THR A O 1
ATOM 1353 N N . GLU A 1 184 ? 14.459 9.431 -8.614 1.00 82.81 184 GLU A N 1
ATOM 1354 C CA . GLU A 1 184 ? 13.796 9.897 -9.839 1.00 82.81 184 GLU A CA 1
ATOM 1355 C C . GLU A 1 184 ? 13.874 8.914 -11.016 1.00 82.81 184 GLU A C 1
ATOM 1357 O O . GLU A 1 184 ? 12.934 8.855 -11.819 1.00 82.81 184 GLU A O 1
ATOM 1362 N N . ASN A 1 185 ? 14.967 8.148 -11.094 1.00 77.88 185 ASN A N 1
ATOM 1363 C CA . ASN A 1 185 ? 15.218 7.147 -12.136 1.00 77.88 185 ASN A CA 1
ATOM 1364 C C . ASN A 1 185 ? 15.024 5.699 -11.657 1.00 77.88 185 ASN A C 1
ATOM 1366 O O . ASN A 1 185 ? 15.225 4.783 -12.449 1.00 77.88 185 ASN A O 1
ATOM 1370 N N . LEU A 1 186 ? 14.632 5.491 -10.397 1.00 82.88 186 LEU A N 1
ATOM 1371 C CA . LEU A 1 186 ? 14.335 4.162 -9.869 1.00 82.88 186 LEU A CA 1
ATOM 1372 C C . LEU A 1 186 ? 12.894 3.769 -10.192 1.00 82.88 186 LEU A C 1
ATOM 1374 O O . LEU A 1 186 ? 11.971 4.585 -10.123 1.00 82.88 186 LEU A O 1
ATOM 1378 N N . ASP A 1 187 ? 12.690 2.496 -10.507 1.00 88.62 187 ASP A N 1
ATOM 1379 C CA . ASP A 1 187 ? 11.369 1.920 -10.742 1.00 88.62 187 ASP A CA 1
ATOM 1380 C C . ASP A 1 187 ? 10.687 1.437 -9.450 1.00 88.62 187 ASP A C 1
ATOM 1382 O O . ASP A 1 187 ? 9.472 1.247 -9.451 1.00 88.62 187 ASP A O 1
ATOM 1386 N N . ASN A 1 188 ? 11.402 1.355 -8.321 1.00 92.25 188 ASN A N 1
ATOM 1387 C CA . ASN A 1 188 ? 10.837 0.959 -7.026 1.00 92.25 188 ASN A CA 1
ATOM 1388 C C . ASN A 1 188 ? 9.636 1.824 -6.610 1.00 92.25 188 ASN A C 1
ATOM 1390 O O . ASN A 1 188 ? 8.590 1.291 -6.240 1.00 92.25 188 ASN A O 1
ATOM 1394 N N . VAL A 1 189 ? 9.749 3.155 -6.710 1.00 94.06 189 VAL A N 1
ATOM 1395 C CA . VAL A 1 189 ? 8.657 4.082 -6.352 1.00 94.06 189 VAL A CA 1
ATOM 1396 C C . VAL A 1 189 ? 7.453 3.928 -7.303 1.00 94.06 189 VAL A C 1
ATOM 1398 O O . VAL A 1 189 ? 6.317 3.825 -6.835 1.00 94.06 189 VAL A O 1
ATOM 1401 N N . PRO A 1 190 ? 7.638 3.861 -8.634 1.00 95.44 190 PRO A N 1
ATOM 1402 C CA . PRO A 1 190 ? 6.563 3.498 -9.560 1.00 95.44 190 PRO A CA 1
ATOM 1403 C C . PRO A 1 190 ? 5.892 2.145 -9.281 1.00 95.44 190 PRO A C 1
ATOM 1405 O O . PRO A 1 190 ? 4.665 2.064 -9.360 1.00 95.44 190 PRO A O 1
ATOM 1408 N N . ILE A 1 191 ? 6.652 1.099 -8.937 1.00 96.31 191 ILE A N 1
ATOM 1409 C CA . ILE A 1 191 ? 6.099 -0.226 -8.601 1.00 96.31 191 ILE A CA 1
ATOM 1410 C C . ILE A 1 191 ? 5.258 -0.139 -7.326 1.00 96.31 191 ILE A C 1
ATOM 1412 O O . ILE A 1 191 ? 4.132 -0.637 -7.302 1.00 96.31 191 ILE A O 1
ATOM 1416 N N . LEU A 1 192 ? 5.760 0.549 -6.298 1.00 97.00 192 LEU A N 1
ATOM 1417 C CA . LEU A 1 192 ? 5.019 0.821 -5.066 1.00 97.00 192 LEU A CA 1
ATOM 1418 C C . LEU A 1 192 ? 3.663 1.481 -5.361 1.00 97.00 192 LEU A C 1
ATOM 1420 O O . LEU A 1 192 ? 2.633 1.041 -4.856 1.00 97.00 192 LEU A O 1
ATOM 1424 N N . ARG A 1 193 ? 3.636 2.490 -6.239 1.00 96.44 193 ARG A N 1
ATOM 1425 C CA . ARG A 1 193 ? 2.393 3.170 -6.646 1.00 96.44 193 ARG A CA 1
ATOM 1426 C C . ARG A 1 193 ? 1.425 2.262 -7.393 1.00 96.44 193 ARG A C 1
ATOM 1428 O O . ARG A 1 193 ? 0.214 2.396 -7.218 1.00 96.44 193 ARG A O 1
ATOM 1435 N N . LEU A 1 194 ? 1.938 1.340 -8.206 1.00 97.94 194 LEU A N 1
ATOM 1436 C CA . LEU A 1 194 ? 1.124 0.335 -8.889 1.00 97.94 194 LEU A CA 1
ATOM 1437 C C . LEU A 1 194 ? 0.458 -0.622 -7.888 1.00 97.94 194 LEU A C 1
ATOM 1439 O O . LEU A 1 194 ? -0.726 -0.938 -8.027 1.00 97.94 194 LEU A O 1
ATOM 1443 N N . ASP A 1 195 ? 1.200 -1.056 -6.867 1.00 97.94 195 ASP A N 1
ATOM 1444 C CA . ASP A 1 195 ? 0.676 -1.891 -5.783 1.00 97.94 195 ASP A CA 1
ATOM 1445 C C . ASP A 1 195 ? -0.349 -1.139 -4.923 1.00 97.94 195 ASP A C 1
ATOM 1447 O O . ASP A 1 195 ? -1.424 -1.676 -4.640 1.00 97.94 195 ASP A O 1
ATOM 1451 N N . ALA A 1 196 ? -0.074 0.124 -4.587 1.00 96.19 196 ALA A N 1
ATOM 1452 C CA . ALA A 1 196 ? -0.987 0.983 -3.838 1.00 96.19 196 ALA A CA 1
ATOM 1453 C C . ALA A 1 196 ? -2.295 1.247 -4.596 1.00 96.19 196 ALA A C 1
ATOM 1455 O O . ALA A 1 196 ? -3.377 1.131 -4.021 1.00 96.19 196 ALA A O 1
ATOM 1456 N N . ALA A 1 197 ? -2.228 1.528 -5.902 1.00 96.00 197 ALA A N 1
ATOM 1457 C CA . ALA A 1 197 ? -3.418 1.689 -6.737 1.00 96.00 197 ALA A CA 1
ATOM 1458 C C . ALA A 1 197 ? -4.274 0.412 -6.773 1.00 96.00 197 ALA A C 1
ATOM 1460 O O . ALA A 1 197 ? -5.502 0.475 -6.730 1.00 96.00 197 ALA A O 1
ATOM 1461 N N . TRP A 1 198 ? -3.640 -0.762 -6.808 1.00 96.00 198 TRP A N 1
ATOM 1462 C CA . TRP A 1 198 ? -4.363 -2.027 -6.734 1.00 96.00 198 TRP A CA 1
ATOM 1463 C C . TRP A 1 198 ? -5.041 -2.238 -5.376 1.00 96.00 198 TRP A C 1
ATOM 1465 O O . TRP A 1 198 ? -6.222 -2.586 -5.349 1.00 96.00 198 TRP A O 1
ATOM 1475 N N . ALA A 1 199 ? -4.335 -1.994 -4.266 1.00 94.69 199 ALA A N 1
ATOM 1476 C CA . ALA A 1 199 ? -4.915 -2.070 -2.924 1.00 94.69 199 ALA A CA 1
ATOM 1477 C C . ALA A 1 199 ? -6.140 -1.145 -2.796 1.00 94.69 199 ALA A C 1
ATOM 1479 O O . ALA A 1 199 ? -7.213 -1.587 -2.381 1.00 94.69 199 ALA A O 1
ATOM 1480 N N . GLN A 1 200 ? -6.010 0.097 -3.272 1.00 92.12 200 GLN A N 1
ATOM 1481 C CA . GLN A 1 200 ? -7.083 1.092 -3.327 1.00 92.12 200 GLN A CA 1
ATOM 1482 C C . GLN A 1 200 ? -8.322 0.569 -4.068 1.00 92.12 200 GLN A C 1
ATOM 1484 O O . GLN A 1 200 ? -9.443 0.624 -3.561 1.00 92.12 200 GLN A O 1
ATOM 1489 N N . PHE A 1 201 ? -8.145 0.039 -5.281 1.00 92.38 201 PHE A N 1
ATOM 1490 C CA . PHE A 1 201 ? -9.266 -0.464 -6.078 1.00 92.38 201 PHE A CA 1
ATOM 1491 C C . PHE A 1 201 ? -9.932 -1.685 -5.454 1.00 92.38 201 PHE A C 1
ATOM 1493 O O . PHE A 1 201 ? -11.146 -1.855 -5.583 1.00 92.38 201 PHE A O 1
ATOM 1500 N N . GLN A 1 202 ? -9.166 -2.527 -4.765 1.00 92.44 202 GLN A N 1
ATOM 1501 C CA . GLN A 1 202 ? -9.711 -3.682 -4.069 1.00 92.44 202 GLN A CA 1
ATOM 1502 C C . GLN A 1 202 ? -10.556 -3.282 -2.856 1.00 92.44 202 GLN A C 1
ATOM 1504 O O . GLN A 1 202 ? -11.623 -3.868 -2.657 1.00 92.44 202 GLN A O 1
ATOM 1509 N N . GLU A 1 203 ? -10.142 -2.269 -2.096 1.00 88.94 203 GLU A N 1
ATOM 1510 C CA . GLU A 1 203 ? -10.955 -1.708 -1.011 1.00 88.94 203 GLU A CA 1
ATOM 1511 C C . GLU A 1 203 ? -12.212 -1.022 -1.554 1.00 88.94 203 GLU A C 1
ATOM 1513 O O . GLU A 1 203 ? -13.316 -1.268 -1.061 1.00 88.94 203 GLU A O 1
ATOM 1518 N N . PHE A 1 204 ? -12.094 -0.271 -2.656 1.00 87.25 204 PHE A N 1
ATOM 1519 C CA . PHE A 1 204 ? -13.262 0.314 -3.314 1.00 87.25 204 PHE A CA 1
ATOM 1520 C C . PHE A 1 204 ? -14.257 -0.773 -3.747 1.00 87.25 204 PHE A C 1
ATOM 1522 O O . PHE A 1 204 ? -15.461 -0.659 -3.512 1.00 87.25 204 PHE A O 1
ATOM 1529 N N . ARG A 1 205 ? -13.761 -1.868 -4.338 1.00 87.19 205 ARG A N 1
ATOM 1530 C CA . ARG A 1 205 ? -14.578 -3.018 -4.752 1.00 87.19 205 ARG A CA 1
ATOM 1531 C C . ARG A 1 205 ? -15.287 -3.690 -3.572 1.00 87.19 205 ARG A C 1
ATOM 1533 O O . ARG A 1 205 ? -16.379 -4.221 -3.760 1.00 87.19 205 ARG A O 1
ATOM 1540 N N . ARG A 1 206 ? -14.689 -3.687 -2.375 1.00 86.81 206 ARG A N 1
ATOM 1541 C CA . ARG A 1 206 ? -15.291 -4.231 -1.143 1.00 86.81 206 ARG A CA 1
ATOM 1542 C C . ARG A 1 206 ? -16.403 -3.346 -0.570 1.00 86.81 206 ARG A C 1
ATOM 1544 O O . ARG A 1 206 ? -17.153 -3.815 0.280 1.00 86.81 206 ARG A O 1
ATOM 1551 N N . GLY A 1 207 ? -16.551 -2.113 -1.058 1.00 72.88 207 GLY A N 1
ATOM 1552 C CA . GLY A 1 207 ? -17.595 -1.186 -0.622 1.00 72.88 207 GLY A CA 1
ATOM 1553 C C . GLY A 1 207 ? -17.277 -0.455 0.683 1.00 72.88 207 GLY A C 1
ATOM 1554 O O . GLY A 1 207 ? -18.146 0.244 1.204 1.00 72.88 207 GLY A O 1
ATOM 1555 N N . ASP A 1 208 ? -16.050 -0.569 1.199 1.00 64.06 208 ASP A N 1
ATOM 1556 C CA . ASP A 1 208 ? -15.594 0.216 2.346 1.00 64.06 208 ASP A CA 1
ATOM 1557 C C . ASP A 1 208 ? -15.031 1.561 1.870 1.00 64.06 208 ASP A C 1
ATOM 1559 O O . ASP A 1 208 ? -13.826 1.800 1.836 1.00 64.06 208 ASP A O 1
ATOM 1563 N N . ALA A 1 209 ? -15.927 2.460 1.454 1.00 57.19 209 ALA A N 1
ATOM 1564 C CA . ALA A 1 209 ? -15.550 3.781 0.948 1.00 57.19 209 ALA A CA 1
ATOM 1565 C C . ALA A 1 209 ? -14.800 4.647 1.982 1.00 57.19 209 ALA A C 1
ATOM 1567 O O . ALA A 1 209 ? -14.150 5.615 1.597 1.00 57.19 209 ALA A O 1
ATOM 1568 N N . ALA A 1 210 ? -14.893 4.322 3.278 1.00 58.56 210 ALA A N 1
ATOM 1569 C CA . ALA A 1 210 ? -14.177 5.037 4.330 1.00 58.56 210 ALA A CA 1
ATOM 1570 C C . ALA A 1 210 ? -12.704 4.604 4.406 1.00 58.56 210 ALA A C 1
ATOM 1572 O O . ALA A 1 210 ? -11.836 5.451 4.598 1.00 58.56 210 ALA A O 1
ATOM 1573 N N . ALA A 1 211 ? -12.415 3.312 4.210 1.00 55.16 211 ALA A N 1
ATOM 1574 C CA . ALA A 1 211 ? -11.048 2.789 4.176 1.00 55.16 211 ALA A CA 1
ATOM 1575 C C . ALA A 1 211 ? -10.357 2.957 2.808 1.00 55.16 211 ALA A C 1
ATOM 1577 O O . ALA A 1 211 ? -9.133 3.059 2.753 1.00 55.16 211 ALA A O 1
ATOM 1578 N N . ALA A 1 212 ? -11.132 2.994 1.719 1.00 56.41 212 ALA A N 1
ATOM 1579 C CA . ALA A 1 212 ? -10.650 2.864 0.344 1.00 56.41 212 ALA A CA 1
ATOM 1580 C C . ALA A 1 212 ? -10.199 4.157 -0.349 1.00 56.41 212 ALA A C 1
ATOM 1582 O O . ALA A 1 212 ? -9.894 4.093 -1.536 1.00 56.41 212 ALA A O 1
ATOM 1583 N N . GLY A 1 213 ? -10.255 5.329 0.301 1.00 66.50 213 GLY A N 1
ATOM 1584 C CA . GLY A 1 213 ? -10.168 6.628 -0.385 1.00 66.50 213 GLY A CA 1
ATOM 1585 C C . GLY A 1 213 ? -11.101 6.724 -1.611 1.00 66.50 213 GLY A C 1
ATOM 1586 O O . GLY A 1 213 ? -12.105 6.019 -1.710 1.00 66.50 213 GLY A O 1
ATOM 1587 N N . SER A 1 214 ? -10.798 7.602 -2.574 1.00 78.69 214 SER A N 1
ATOM 1588 C CA . SER A 1 214 ? -11.554 7.670 -3.836 1.00 78.69 214 SER A CA 1
ATOM 1589 C C . SER A 1 214 ? -10.914 6.810 -4.932 1.00 78.69 214 SER A C 1
ATOM 1591 O O . SER A 1 214 ? -9.703 6.566 -4.928 1.00 78.69 214 SER A O 1
ATOM 1593 N N . ILE A 1 215 ? -11.716 6.394 -5.923 1.00 85.94 215 ILE A N 1
ATOM 1594 C CA . ILE A 1 215 ? -11.183 5.839 -7.182 1.00 85.94 215 ILE A CA 1
ATOM 1595 C C . ILE A 1 215 ? -10.224 6.827 -7.844 1.00 85.94 215 ILE A C 1
ATOM 1597 O O . ILE A 1 215 ? -9.216 6.402 -8.401 1.00 85.94 215 ILE A O 1
ATOM 1601 N N . ASP A 1 216 ? -10.508 8.126 -7.747 1.00 88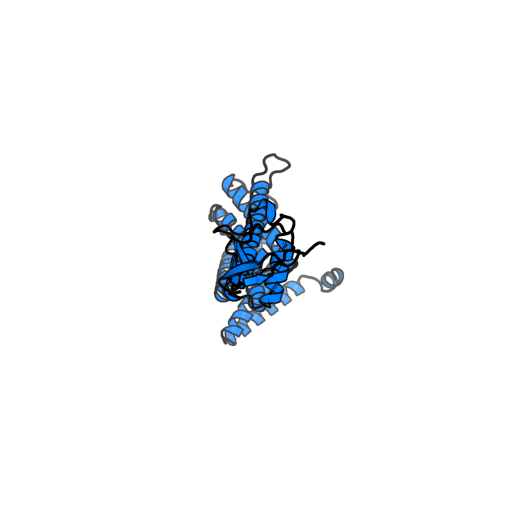.44 216 ASP A N 1
ATOM 1602 C CA . ASP A 1 216 ? -9.679 9.173 -8.341 1.00 88.44 216 ASP A CA 1
ATOM 1603 C C . ASP A 1 216 ? -8.275 9.194 -7.722 1.00 88.44 216 ASP A C 1
ATOM 1605 O O . ASP A 1 216 ? -7.291 9.355 -8.437 1.00 88.44 216 ASP A O 1
ATOM 1609 N N . ALA A 1 217 ? -8.150 8.927 -6.417 1.00 90.19 217 ALA A N 1
ATOM 1610 C CA . ALA A 1 217 ? -6.848 8.784 -5.767 1.00 90.19 217 ALA A CA 1
ATOM 1611 C C . ALA A 1 217 ? -6.072 7.557 -6.283 1.00 90.19 217 ALA A C 1
ATOM 1613 O O . ALA A 1 217 ? -4.851 7.605 -6.422 1.00 90.19 217 ALA A O 1
ATOM 1614 N N . GLY A 1 218 ? -6.761 6.457 -6.608 1.00 92.38 218 GLY A N 1
ATOM 1615 C CA . GLY A 1 218 ? -6.136 5.311 -7.277 1.00 92.38 218 GLY A CA 1
ATOM 1616 C C . GLY A 1 218 ? -5.742 5.618 -8.727 1.00 92.38 218 GLY A C 1
ATOM 1617 O O . GLY A 1 218 ? -4.670 5.213 -9.172 1.00 92.38 218 GLY A O 1
ATOM 1618 N N . ALA A 1 219 ? -6.561 6.388 -9.448 1.00 94.12 219 ALA A N 1
ATOM 1619 C CA . ALA A 1 219 ? -6.256 6.850 -10.801 1.00 94.12 219 ALA A CA 1
ATOM 1620 C C . ALA A 1 219 ? -5.019 7.758 -10.838 1.00 94.12 219 ALA A C 1
ATOM 1622 O O . ALA A 1 219 ? -4.150 7.579 -11.691 1.00 94.12 219 ALA A O 1
ATOM 1623 N N . GLU A 1 220 ? -4.895 8.673 -9.876 1.00 95.06 220 GLU A N 1
ATOM 1624 C CA . GLU A 1 220 ? -3.719 9.534 -9.750 1.00 95.06 220 GLU A CA 1
ATOM 1625 C C . GLU A 1 220 ? -2.447 8.722 -9.473 1.00 95.06 220 GLU A C 1
ATOM 1627 O O . GLU A 1 220 ? -1.411 8.953 -10.100 1.00 95.06 220 GLU A O 1
ATOM 1632 N N . ARG A 1 221 ? -2.527 7.696 -8.616 1.00 95.19 221 ARG A N 1
ATOM 1633 C CA . ARG A 1 221 ? -1.403 6.777 -8.376 1.00 95.19 221 ARG A CA 1
ATOM 1634 C C . ARG A 1 221 ? -0.960 6.055 -9.650 1.00 95.19 221 ARG A C 1
ATOM 1636 O O . ARG A 1 221 ? 0.243 5.960 -9.892 1.00 95.19 221 ARG A O 1
ATOM 1643 N N . LEU A 1 222 ? -1.890 5.605 -10.498 1.00 97.12 222 LEU A N 1
ATOM 1644 C CA . LEU A 1 222 ? -1.539 5.006 -11.796 1.00 97.12 222 LEU A CA 1
ATOM 1645 C C . LEU A 1 222 ? -0.897 6.012 -12.753 1.00 97.12 222 LEU A C 1
ATOM 1647 O O . LEU A 1 222 ? 0.084 5.676 -13.416 1.00 97.12 222 LEU A O 1
ATOM 1651 N N . ARG A 1 223 ? -1.397 7.252 -12.795 1.00 96.81 223 ARG A N 1
ATOM 1652 C CA . ARG A 1 223 ? -0.803 8.325 -13.604 1.00 96.81 223 ARG A CA 1
ATOM 1653 C C . ARG A 1 223 ? 0.654 8.564 -13.202 1.00 96.81 223 ARG A C 1
ATOM 1655 O O . ARG A 1 223 ? 1.547 8.540 -14.048 1.00 96.81 223 ARG A O 1
ATOM 1662 N N . LEU A 1 224 ? 0.903 8.711 -11.903 1.00 95.62 224 LEU A N 1
ATOM 1663 C CA . LEU A 1 224 ? 2.238 8.896 -11.336 1.00 95.62 224 LEU A CA 1
ATOM 1664 C C . LEU A 1 224 ? 3.146 7.670 -11.527 1.00 95.62 224 LEU A C 1
ATOM 1666 O O . LEU A 1 224 ? 4.352 7.825 -11.731 1.00 95.62 224 LEU A O 1
ATOM 1670 N N . CYS A 1 225 ? 2.581 6.461 -11.470 1.00 96.38 225 CYS A N 1
ATOM 1671 C CA . CYS A 1 225 ? 3.271 5.214 -11.799 1.00 96.38 225 CYS A CA 1
ATOM 1672 C C . CYS A 1 225 ? 3.744 5.225 -13.260 1.00 96.38 225 CYS A C 1
ATOM 1674 O O . CYS A 1 225 ? 4.932 5.037 -13.516 1.00 96.38 225 CYS A O 1
ATOM 1676 N N . ARG A 1 226 ? 2.860 5.545 -14.215 1.00 95.69 226 ARG A N 1
ATOM 1677 C CA . ARG A 1 226 ? 3.198 5.629 -15.645 1.00 95.69 226 ARG A CA 1
ATOM 1678 C C . ARG A 1 226 ? 4.307 6.637 -15.925 1.00 95.69 226 ARG A C 1
ATOM 1680 O O . ARG A 1 226 ? 5.235 6.331 -16.670 1.00 95.69 226 ARG A O 1
ATOM 1687 N N . GLU A 1 227 ? 4.224 7.828 -15.339 1.00 94.75 227 GLU A N 1
ATOM 1688 C CA . GLU A 1 227 ? 5.263 8.852 -15.494 1.00 94.75 227 GLU A CA 1
ATOM 1689 C C . GLU A 1 227 ? 6.607 8.391 -14.941 1.00 94.75 227 GLU A C 1
ATOM 1691 O O . GLU A 1 227 ? 7.650 8.632 -15.546 1.00 94.75 227 GLU A O 1
ATOM 1696 N N . GLY A 1 228 ? 6.590 7.726 -13.788 1.00 93.38 228 GLY A N 1
ATOM 1697 C CA . GLY A 1 228 ? 7.802 7.204 -13.183 1.00 93.38 228 GLY A CA 1
ATOM 1698 C C . GLY A 1 228 ? 8.407 6.040 -13.962 1.00 93.38 228 GLY A C 1
ATOM 1699 O O . GLY A 1 228 ? 9.610 6.042 -14.190 1.00 93.38 228 GLY A O 1
ATOM 1700 N N . PHE A 1 229 ? 7.592 5.124 -14.483 1.00 93.19 229 PHE A N 1
ATOM 1701 C CA . PHE A 1 229 ? 8.052 4.094 -15.412 1.00 93.19 229 PHE A CA 1
ATOM 1702 C C . PHE A 1 229 ? 8.645 4.678 -16.695 1.00 93.19 229 PHE A C 1
ATOM 1704 O O . PHE A 1 229 ? 9.685 4.206 -17.147 1.00 93.19 229 PHE A O 1
ATOM 1711 N N . ALA A 1 230 ? 8.052 5.736 -17.255 1.00 91.50 230 ALA A N 1
ATOM 1712 C CA . ALA A 1 230 ? 8.619 6.416 -18.418 1.00 91.50 230 ALA A CA 1
ATOM 1713 C C . ALA A 1 230 ? 9.985 7.054 -18.109 1.00 91.50 230 ALA A C 1
ATOM 1715 O O . ALA A 1 230 ? 10.869 7.035 -18.966 1.00 91.50 230 ALA A O 1
ATOM 1716 N N . ARG A 1 231 ? 10.186 7.581 -16.892 1.00 90.31 231 ARG A N 1
ATOM 1717 C CA . ARG A 1 231 ? 11.504 8.063 -16.448 1.00 90.31 231 ARG A CA 1
ATOM 1718 C C . ARG A 1 231 ? 12.491 6.917 -16.248 1.00 90.31 231 ARG A C 1
ATOM 1720 O O . ARG A 1 231 ? 13.581 6.995 -16.796 1.00 90.31 231 ARG A O 1
ATOM 1727 N N . ALA A 1 232 ? 12.119 5.866 -15.520 1.00 87.38 232 ALA A N 1
ATOM 1728 C CA . ALA A 1 232 ? 13.017 4.764 -15.167 1.00 87.38 232 ALA A CA 1
ATOM 1729 C C . ALA A 1 232 ? 13.396 3.894 -16.381 1.00 87.38 232 ALA A C 1
ATOM 1731 O O . ALA A 1 232 ? 14.569 3.617 -16.617 1.00 87.38 232 ALA A O 1
ATOM 1732 N N . HIS A 1 233 ? 12.418 3.518 -17.207 1.00 87.88 233 HIS A N 1
ATOM 1733 C CA . HIS A 1 233 ? 12.594 2.565 -18.311 1.00 87.88 233 HIS A CA 1
ATOM 1734 C C . HIS A 1 233 ? 12.739 3.222 -19.692 1.00 87.88 233 HIS A C 1
ATOM 1736 O O . HIS A 1 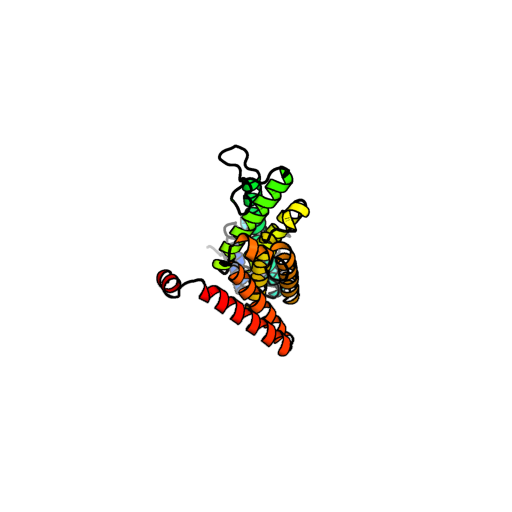233 ? 13.107 2.547 -20.659 1.00 87.88 233 HIS A O 1
ATOM 1742 N N . GLY A 1 234 ? 12.474 4.527 -19.789 1.00 83.75 234 GLY A N 1
ATOM 1743 C CA . GLY A 1 234 ? 12.353 5.252 -21.053 1.00 83.75 234 GLY A CA 1
ATOM 1744 C C . GLY A 1 234 ? 10.942 5.143 -21.662 1.00 83.75 234 GLY A C 1
ATOM 1745 O O . GLY A 1 234 ? 10.289 4.105 -21.498 1.00 83.75 234 GLY A O 1
ATOM 1746 N N . PRO A 1 235 ? 10.426 6.169 -22.375 1.00 78.81 235 PRO A N 1
ATOM 1747 C CA . PRO A 1 235 ? 9.060 6.164 -22.914 1.00 78.81 235 PRO A CA 1
ATOM 1748 C C . PRO A 1 235 ? 8.739 5.002 -23.864 1.00 78.81 235 PRO A C 1
ATOM 1750 O O . PRO A 1 235 ? 7.572 4.646 -24.025 1.00 78.81 235 PRO A O 1
ATOM 1753 N N . SER A 1 236 ? 9.755 4.417 -24.501 1.00 75.06 236 SER A N 1
ATOM 1754 C CA . SER A 1 236 ? 9.648 3.274 -25.416 1.00 75.06 236 SER A CA 1
ATOM 1755 C C . SER A 1 236 ? 10.331 2.013 -24.873 1.00 75.06 236 SER A C 1
ATOM 1757 O O . SER A 1 236 ? 10.624 1.094 -25.645 1.00 75.06 236 SER A O 1
ATOM 1759 N N . LEU A 1 237 ? 10.563 1.945 -23.554 1.00 78.69 237 LEU A N 1
ATOM 1760 C CA . LEU A 1 237 ? 11.305 0.871 -22.878 1.00 78.69 237 LEU A CA 1
ATOM 1761 C C . LEU A 1 237 ? 12.755 0.744 -23.363 1.00 78.69 237 LEU A C 1
ATOM 1763 O O . LEU A 1 237 ? 13.361 -0.322 -23.268 1.00 78.69 237 LEU A O 1
ATOM 1767 N N . GLU A 1 238 ? 13.315 1.804 -23.941 1.00 76.31 238 GLU A N 1
ATOM 1768 C CA . GLU A 1 238 ? 14.635 1.764 -24.558 1.00 76.31 238 GLU A CA 1
ATOM 1769 C C . GLU A 1 238 ? 15.753 1.507 -23.542 1.00 76.31 238 GLU A C 1
ATOM 1771 O O . GLU A 1 238 ? 16.685 0.770 -23.860 1.00 76.31 238 GLU A O 1
ATOM 1776 N N . ARG A 1 239 ? 15.630 2.018 -22.306 1.00 72.12 239 ARG A N 1
ATOM 1777 C CA . ARG A 1 239 ? 16.604 1.738 -21.237 1.00 72.12 239 ARG A CA 1
ATOM 1778 C C . ARG A 1 239 ? 16.498 0.286 -20.787 1.00 72.12 239 ARG A C 1
ATOM 1780 O O . ARG A 1 239 ? 17.509 -0.389 -20.651 1.00 72.12 239 ARG A O 1
ATOM 1787 N N . LEU A 1 240 ? 15.271 -0.222 -20.671 1.00 69.56 240 LEU A N 1
ATOM 1788 C CA . LEU A 1 240 ? 15.004 -1.616 -20.318 1.00 69.56 240 LEU A CA 1
ATOM 1789 C C . LEU A 1 240 ? 15.625 -2.603 -21.318 1.00 69.56 240 LEU A C 1
ATOM 1791 O O . LEU A 1 240 ? 16.239 -3.598 -20.939 1.00 69.56 240 LEU A O 1
ATOM 1795 N N . ARG A 1 241 ? 15.475 -2.307 -22.614 1.00 69.00 241 ARG A N 1
ATOM 1796 C CA . ARG A 1 241 ? 16.020 -3.123 -23.707 1.00 69.00 241 ARG A CA 1
ATOM 1797 C C . ARG A 1 241 ? 17.544 -3.105 -23.737 1.00 69.00 241 ARG A C 1
ATOM 1799 O O . ARG A 1 241 ? 18.136 -4.114 -24.108 1.00 69.00 241 ARG A O 1
ATOM 1806 N N . ALA A 1 242 ? 18.156 -1.980 -23.370 1.00 64.19 242 ALA A N 1
ATOM 1807 C CA . ALA A 1 242 ? 19.607 -1.852 -23.293 1.00 64.19 242 ALA A CA 1
ATOM 1808 C C . ALA A 1 242 ? 20.201 -2.695 -22.153 1.00 64.19 242 ALA A C 1
ATOM 1810 O O . ALA A 1 242 ? 21.254 -3.292 -22.349 1.00 64.19 242 ALA A O 1
ATOM 1811 N N . VAL A 1 243 ? 19.509 -2.780 -21.010 1.00 62.69 243 VAL A N 1
ATOM 1812 C CA . VAL A 1 243 ? 19.967 -3.529 -19.825 1.00 62.69 243 VAL A CA 1
ATOM 1813 C C . VAL A 1 243 ? 19.764 -5.040 -19.988 1.00 62.69 243 VAL A C 1
ATOM 1815 O O . VAL A 1 243 ? 20.687 -5.816 -19.768 1.00 62.69 243 VAL A O 1
ATOM 1818 N N . HIS A 1 244 ? 18.588 -5.486 -20.440 1.00 61.25 244 HIS A N 1
ATOM 1819 C CA . HIS A 1 244 ? 18.217 -6.908 -20.359 1.00 61.25 244 HIS A CA 1
ATOM 1820 C C . HIS A 1 244 ? 18.354 -7.716 -21.666 1.00 61.25 244 HIS A C 1
ATOM 1822 O O . HIS A 1 244 ? 17.910 -8.865 -21.745 1.00 61.25 244 HIS A O 1
ATOM 1828 N N . GLY A 1 245 ? 18.944 -7.139 -22.721 1.00 57.03 245 GLY A N 1
ATOM 1829 C CA . GLY A 1 245 ? 19.350 -7.878 -23.929 1.00 57.03 245 GLY A CA 1
ATOM 1830 C C . GLY A 1 245 ? 18.227 -8.602 -24.695 1.00 57.03 245 GLY A C 1
ATOM 1831 O O . GLY A 1 245 ? 18.512 -9.482 -25.505 1.00 57.03 245 GLY A O 1
ATOM 1832 N N . GLY A 1 246 ? 16.958 -8.253 -24.452 1.00 58.94 246 GLY A N 1
ATOM 1833 C CA . GLY A 1 246 ? 15.778 -8.829 -25.114 1.00 58.94 246 GLY A CA 1
ATOM 1834 C C . GLY A 1 246 ? 14.846 -9.641 -24.207 1.00 58.94 246 GLY A C 1
ATOM 1835 O O . GLY A 1 246 ? 13.696 -9.861 -24.583 1.00 58.94 246 GLY A O 1
ATOM 1836 N N . CYS A 1 247 ? 15.282 -10.031 -23.004 1.00 64.12 247 CYS A N 1
ATOM 1837 C CA . CYS A 1 247 ? 14.361 -10.446 -21.944 1.00 64.12 247 CYS A CA 1
ATOM 1838 C C . CYS A 1 247 ? 13.843 -9.182 -21.247 1.00 64.12 247 CYS A C 1
ATOM 1840 O O . CYS A 1 247 ? 14.577 -8.216 -21.109 1.00 64.12 247 CYS A O 1
ATOM 1842 N N . SER A 1 248 ? 12.569 -9.103 -20.883 1.00 74.94 248 SER A N 1
ATOM 1843 C CA . SER A 1 248 ? 12.014 -7.889 -20.263 1.00 74.94 248 SER A CA 1
ATOM 1844 C C . SER A 1 248 ? 10.930 -8.283 -19.265 1.00 74.94 248 SER A C 1
ATOM 1846 O O . SER A 1 248 ? 9.741 -8.160 -19.577 1.00 74.94 248 SER A O 1
ATOM 1848 N N . PRO A 1 249 ? 11.308 -8.839 -18.098 1.00 78.19 249 PRO A N 1
ATOM 1849 C CA . PRO A 1 249 ? 10.348 -9.272 -17.081 1.00 78.19 249 PRO A CA 1
ATOM 1850 C C . PRO A 1 249 ? 9.435 -8.127 -16.605 1.00 78.19 249 PRO A C 1
ATOM 1852 O O . PRO A 1 249 ? 8.278 -8.352 -16.244 1.00 78.19 249 PRO A O 1
ATOM 1855 N N . GLU A 1 250 ? 9.895 -6.882 -16.714 1.00 84.75 250 GLU A N 1
ATOM 1856 C CA . GLU A 1 250 ? 9.167 -5.657 -16.381 1.00 84.75 250 GLU A CA 1
ATOM 1857 C C . GLU A 1 250 ? 7.947 -5.437 -17.281 1.00 84.75 250 GLU A C 1
ATOM 1859 O O . GLU A 1 250 ? 7.032 -4.702 -16.907 1.00 84.75 250 GLU A O 1
ATOM 1864 N N . LEU A 1 251 ? 7.844 -6.128 -18.427 1.00 88.19 251 LEU A N 1
ATOM 1865 C CA . LEU A 1 251 ? 6.608 -6.153 -19.215 1.00 88.19 251 LEU A CA 1
ATOM 1866 C C . LEU A 1 251 ? 5.407 -6.600 -18.372 1.00 88.19 251 LEU A C 1
ATOM 1868 O O . LEU A 1 251 ? 4.308 -6.099 -18.600 1.00 88.19 251 LEU A O 1
ATOM 1872 N N . GLY A 1 252 ? 5.602 -7.463 -17.368 1.00 91.19 252 GLY A N 1
ATOM 1873 C CA . GLY A 1 252 ? 4.545 -7.840 -16.426 1.00 91.19 252 GLY A CA 1
ATOM 1874 C C . GLY A 1 252 ? 3.973 -6.647 -15.648 1.00 91.19 252 GLY A C 1
ATOM 1875 O O . GLY A 1 252 ? 2.755 -6.550 -15.474 1.00 91.19 252 GLY A O 1
ATOM 1876 N N . LEU A 1 253 ? 4.822 -5.689 -15.256 1.00 93.94 253 LEU A N 1
ATOM 1877 C CA . LEU A 1 253 ? 4.402 -4.455 -14.580 1.00 93.94 253 LEU A CA 1
ATOM 1878 C C . LEU A 1 253 ? 3.540 -3.594 -15.506 1.00 93.94 253 LEU A C 1
ATOM 1880 O O . LEU A 1 253 ? 2.476 -3.116 -15.112 1.00 93.94 253 LEU A O 1
ATOM 1884 N N . TYR A 1 254 ? 3.952 -3.461 -16.768 1.00 94.62 254 TYR A N 1
ATOM 1885 C CA . TYR A 1 254 ? 3.183 -2.721 -17.764 1.00 94.62 254 TYR A CA 1
ATOM 1886 C C . TYR A 1 254 ? 1.865 -3.405 -18.120 1.00 94.62 254 TYR A C 1
ATOM 1888 O O . TYR A 1 254 ? 0.871 -2.713 -18.301 1.00 94.62 254 TYR A O 1
ATOM 1896 N N . VAL A 1 255 ? 1.813 -4.738 -18.193 1.00 95.44 255 VAL A N 1
ATOM 1897 C CA . VAL A 1 255 ? 0.544 -5.461 -18.382 1.00 95.44 255 VAL A CA 1
ATOM 1898 C C . VAL A 1 255 ? -0.438 -5.077 -17.277 1.00 95.44 255 VAL A C 1
ATOM 1900 O O . VAL A 1 255 ? -1.569 -4.695 -17.574 1.00 95.44 255 VAL A O 1
ATOM 1903 N N . ARG A 1 256 ? -0.002 -5.104 -16.012 1.00 96.69 256 ARG A N 1
ATOM 1904 C CA . ARG A 1 256 ? -0.842 -4.708 -14.875 1.00 96.69 256 ARG A CA 1
ATOM 1905 C C . ARG A 1 256 ? -1.267 -3.241 -14.960 1.00 96.69 256 ARG A C 1
ATOM 1907 O O . ARG A 1 256 ? -2.451 -2.961 -14.804 1.00 96.69 256 ARG A O 1
ATOM 1914 N N . LEU A 1 257 ? -0.345 -2.323 -15.252 1.00 97.50 257 LEU A N 1
ATOM 1915 C CA . LEU A 1 257 ? -0.651 -0.897 -15.403 1.00 97.50 257 LEU A CA 1
ATOM 1916 C C . LEU A 1 257 ? -1.700 -0.641 -16.501 1.00 97.50 257 LEU A C 1
ATOM 1918 O O . LEU A 1 257 ? -2.710 0.008 -16.240 1.00 97.50 257 LEU A O 1
ATOM 1922 N N . GLU A 1 258 ? -1.494 -1.176 -17.709 1.00 97.38 258 GLU A N 1
ATOM 1923 C CA . GLU A 1 258 ? -2.421 -0.988 -18.835 1.00 97.38 258 GLU A CA 1
ATOM 1924 C C . GLU A 1 258 ? -3.803 -1.605 -18.541 1.00 97.38 258 GLU A C 1
ATOM 1926 O O . GLU A 1 258 ? -4.825 -1.018 -18.890 1.00 97.38 258 GLU A O 1
ATOM 1931 N N . LEU A 1 259 ? -3.866 -2.759 -17.861 1.00 97.06 259 LEU A N 1
ATOM 1932 C CA . LEU A 1 259 ? -5.143 -3.360 -17.452 1.00 97.06 259 LEU A CA 1
ATOM 1933 C C . LEU A 1 259 ? -5.912 -2.460 -16.482 1.00 97.06 259 LEU A C 1
ATOM 1935 O O . LEU A 1 259 ? -7.107 -2.231 -16.673 1.00 97.06 259 LEU A O 1
ATOM 1939 N N . LEU A 1 260 ? -5.237 -1.943 -15.454 1.00 96.88 260 LEU A N 1
ATOM 1940 C CA . LEU A 1 260 ? -5.867 -1.099 -14.441 1.00 96.88 260 LEU A CA 1
ATOM 1941 C C . LEU A 1 260 ? -6.341 0.242 -15.022 1.00 96.88 260 LEU A C 1
ATOM 1943 O O . LEU A 1 260 ? -7.450 0.682 -14.723 1.00 96.88 260 LEU A O 1
ATOM 1947 N N . GLU A 1 261 ? -5.567 0.855 -15.917 1.00 97.38 261 GLU A N 1
ATOM 1948 C CA . GLU A 1 261 ? -6.008 2.048 -16.649 1.00 97.38 261 GLU A CA 1
ATOM 1949 C C . GLU A 1 261 ? -7.172 1.753 -17.606 1.00 97.38 261 GLU A C 1
ATOM 1951 O O . GLU A 1 261 ? -8.089 2.564 -17.731 1.00 97.38 261 GLU A O 1
ATOM 1956 N N . GLY A 1 262 ? -7.191 0.573 -18.235 1.00 96.88 262 GLY A N 1
ATOM 1957 C CA . GLY A 1 262 ? -8.326 0.121 -19.039 1.00 96.88 262 GLY A CA 1
ATOM 1958 C C . GLY A 1 262 ? -9.618 0.012 -18.223 1.00 96.88 262 GLY A C 1
ATOM 1959 O O . GLY A 1 262 ? -10.676 0.432 -18.689 1.00 96.88 262 GLY A O 1
ATOM 1960 N N . VAL A 1 263 ? -9.541 -0.482 -16.981 1.00 93.56 263 VAL A N 1
ATOM 1961 C CA . VAL A 1 263 ? -10.689 -0.525 -16.054 1.00 93.56 263 VAL A CA 1
ATOM 1962 C C . VAL A 1 263 ? -11.197 0.882 -15.726 1.00 93.56 263 VAL A C 1
ATOM 1964 O O . VAL A 1 263 ? -12.410 1.107 -15.723 1.00 93.56 263 VAL A O 1
ATOM 1967 N N . LEU A 1 264 ? -10.296 1.842 -15.496 1.00 94.81 264 LEU A N 1
ATOM 1968 C CA . LEU A 1 264 ? -10.680 3.241 -15.278 1.00 94.81 264 LEU A CA 1
ATOM 1969 C C . LEU A 1 264 ? -11.380 3.840 -16.503 1.00 94.81 264 LEU A C 1
ATOM 1971 O O . LEU A 1 264 ? -12.418 4.482 -16.348 1.00 94.81 264 LEU A O 1
ATOM 1975 N N . ALA A 1 265 ? -10.872 3.580 -17.711 1.00 96.06 265 ALA A N 1
ATOM 1976 C CA . ALA A 1 265 ? -11.482 4.054 -18.953 1.00 96.06 265 ALA A CA 1
ATOM 1977 C C . ALA A 1 265 ? -12.891 3.470 -19.169 1.00 96.06 265 ALA A C 1
ATOM 1979 O O . ALA A 1 265 ? -13.822 4.211 -19.483 1.00 96.06 265 ALA A O 1
ATOM 1980 N N . ILE A 1 266 ? -13.091 2.170 -18.897 1.00 94.81 266 ILE A N 1
ATOM 1981 C CA . ILE A 1 266 ? -14.426 1.540 -18.929 1.00 94.81 266 ILE A CA 1
ATOM 1982 C C . ILE A 1 266 ? -15.379 2.263 -17.978 1.00 94.81 266 ILE A C 1
ATOM 1984 O O . ILE A 1 266 ? -16.509 2.581 -18.347 1.00 94.81 266 ILE A O 1
ATOM 1988 N N . ARG A 1 267 ? -14.927 2.542 -16.753 1.00 90.19 267 ARG A N 1
ATOM 1989 C CA . ARG A 1 267 ? -15.738 3.226 -15.744 1.00 90.19 267 ARG A CA 1
ATOM 1990 C C . ARG A 1 267 ? -16.052 4.677 -16.119 1.00 90.19 267 ARG A C 1
ATOM 1992 O O . ARG A 1 267 ? -17.126 5.159 -15.768 1.00 90.19 267 ARG A O 1
ATOM 1999 N N . ALA A 1 268 ? -15.152 5.350 -16.830 1.00 93.12 268 ALA A N 1
ATOM 2000 C CA . ALA A 1 268 ? -15.374 6.687 -17.376 1.00 93.12 268 ALA A CA 1
ATOM 2001 C C . ALA A 1 268 ? -16.296 6.697 -18.614 1.00 93.12 268 ALA A C 1
ATOM 2003 O O . ALA A 1 268 ? -16.683 7.767 -19.075 1.00 93.12 268 ALA A O 1
ATOM 2004 N N . GLY A 1 269 ? -16.660 5.528 -19.155 1.00 96.12 269 GLY A N 1
ATOM 2005 C CA . GLY A 1 269 ? -17.432 5.410 -20.395 1.00 96.12 269 GLY A CA 1
ATOM 2006 C C . GLY A 1 269 ? -16.602 5.619 -21.666 1.00 96.12 269 GLY A C 1
ATOM 2007 O O . GLY A 1 269 ? -17.168 5.678 -22.758 1.00 96.12 269 GLY A O 1
ATOM 2008 N N . ASP A 1 270 ? -15.274 5.693 -21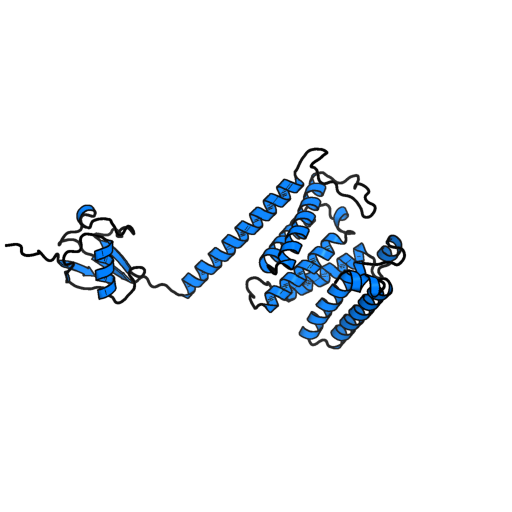.553 1.00 97.62 270 ASP A N 1
ATOM 2009 C CA . ASP A 1 270 ? -14.363 5.843 -22.685 1.00 97.62 270 ASP A CA 1
ATOM 2010 C C . ASP A 1 270 ? -13.998 4.469 -23.264 1.00 97.62 270 ASP A C 1
ATOM 2012 O O . ASP A 1 270 ? -12.995 3.833 -22.922 1.00 97.62 270 ASP A O 1
ATOM 2016 N N . ALA A 1 271 ? -14.862 3.979 -24.153 1.00 97.12 271 ALA A N 1
ATOM 2017 C CA . ALA A 1 271 ? -14.678 2.686 -24.799 1.00 97.12 271 ALA A CA 1
ATOM 2018 C C . ALA A 1 271 ? -13.468 2.649 -25.751 1.00 97.12 271 ALA A C 1
ATOM 2020 O O . ALA A 1 271 ? -12.958 1.564 -26.041 1.00 97.12 271 ALA A O 1
ATOM 2021 N N . GLU A 1 272 ? -13.031 3.792 -26.284 1.00 98.00 272 GLU A N 1
ATOM 2022 C CA . GLU A 1 272 ? -11.888 3.851 -27.193 1.00 98.00 272 GLU A CA 1
ATOM 2023 C C . GLU A 1 272 ? -10.580 3.688 -26.423 1.00 98.00 272 GLU A C 1
ATOM 2025 O O . GLU A 1 272 ? -9.803 2.777 -26.734 1.00 98.00 272 GLU A O 1
ATOM 2030 N N . GLU A 1 273 ? -10.383 4.485 -25.372 1.00 96.81 273 GLU A N 1
ATOM 2031 C CA . GLU A 1 273 ? -9.191 4.389 -24.534 1.00 96.81 273 GLU A CA 1
ATOM 2032 C C . GLU A 1 273 ? -9.140 3.032 -23.821 1.00 96.81 273 GLU A C 1
ATOM 2034 O O . GLU A 1 273 ? -8.094 2.382 -23.814 1.00 96.81 273 GLU A O 1
ATOM 2039 N N . ALA A 1 274 ? -10.278 2.514 -23.343 1.00 97.75 274 ALA A N 1
ATOM 2040 C CA . ALA A 1 274 ? -10.349 1.166 -22.781 1.00 97.75 274 ALA A CA 1
ATOM 2041 C C . ALA A 1 274 ? -9.837 0.101 -23.765 1.00 97.75 274 ALA A C 1
ATOM 2043 O O . ALA A 1 274 ? -8.979 -0.712 -23.416 1.00 97.75 274 ALA A O 1
ATOM 2044 N N . ARG A 1 275 ? -10.311 0.112 -25.020 1.00 97.94 275 ARG A N 1
ATOM 2045 C CA . ARG A 1 275 ? -9.856 -0.840 -26.050 1.00 97.94 275 ARG A CA 1
ATOM 2046 C C . ARG A 1 275 ? -8.362 -0.714 -26.317 1.00 97.94 275 ARG A C 1
ATOM 2048 O O . ARG A 1 275 ? -7.681 -1.733 -26.419 1.00 97.94 275 ARG A O 1
ATOM 2055 N N . LYS A 1 276 ? -7.852 0.512 -26.422 1.00 98.12 276 LYS A N 1
ATOM 2056 C CA . LYS A 1 276 ? -6.427 0.783 -26.641 1.00 98.12 276 LYS A CA 1
ATOM 2057 C C . LYS A 1 276 ? -5.572 0.212 -25.508 1.00 98.12 276 LYS A C 1
ATOM 2059 O O . LYS A 1 276 ? -4.602 -0.493 -25.781 1.00 98.12 276 LYS A O 1
ATOM 2064 N N . LYS A 1 277 ? -5.960 0.456 -24.254 1.00 97.50 277 LYS A N 1
ATOM 2065 C CA . LYS A 1 277 ? -5.267 -0.036 -23.055 1.00 97.50 277 LYS A CA 1
ATOM 2066 C C . LYS A 1 277 ? -5.280 -1.558 -22.957 1.00 97.50 277 LYS A C 1
ATOM 2068 O O . LYS A 1 277 ? -4.228 -2.178 -22.818 1.00 97.50 277 LYS A O 1
ATOM 2073 N N . LEU A 1 278 ? -6.444 -2.179 -23.137 1.00 97.19 278 LEU A N 1
ATOM 2074 C CA . LEU A 1 278 ? -6.578 -3.638 -23.103 1.00 97.19 278 LEU A CA 1
ATOM 2075 C C . LEU A 1 278 ? -5.802 -4.323 -24.238 1.00 97.19 278 LEU A C 1
ATOM 2077 O O . LEU A 1 278 ? -5.172 -5.358 -24.015 1.00 97.19 278 LEU A O 1
ATOM 2081 N N . LYS A 1 279 ? -5.788 -3.733 -25.440 1.00 97.56 279 LYS A N 1
ATOM 2082 C CA . LYS A 1 279 ? -4.969 -4.220 -26.557 1.00 97.56 279 LYS A CA 1
ATOM 2083 C C . LYS A 1 279 ? -3.477 -4.133 -26.226 1.00 97.56 279 LYS A C 1
ATOM 2085 O O . LYS A 1 279 ? -2.774 -5.129 -26.363 1.00 97.56 279 LYS A O 1
ATOM 2090 N N . ALA A 1 280 ? -3.017 -2.989 -25.718 1.00 95.12 280 ALA A N 1
ATOM 2091 C CA . ALA A 1 280 ? -1.624 -2.799 -25.322 1.00 95.12 280 ALA A CA 1
ATOM 2092 C C . ALA A 1 280 ? -1.192 -3.760 -24.198 1.00 95.12 280 ALA A C 1
ATOM 2094 O O . ALA A 1 280 ? -0.046 -4.210 -24.188 1.00 95.12 280 ALA A O 1
ATOM 2095 N N . ALA A 1 281 ? -2.090 -4.091 -23.264 1.00 95.81 281 ALA A N 1
ATOM 2096 C CA . ALA A 1 281 ? -1.850 -5.110 -22.246 1.00 95.81 281 ALA A CA 1
ATOM 2097 C C . ALA A 1 281 ? -1.699 -6.510 -22.866 1.00 95.81 281 ALA A C 1
ATOM 2099 O O . ALA A 1 281 ? -0.761 -7.229 -22.526 1.00 95.81 281 ALA A O 1
ATOM 2100 N N . SER A 1 282 ? -2.585 -6.885 -23.799 1.00 95.06 282 SER A N 1
ATOM 2101 C CA . SER A 1 282 ? -2.506 -8.176 -24.499 1.00 95.06 282 SER A CA 1
ATOM 2102 C C . SER A 1 282 ? -1.196 -8.316 -25.269 1.00 95.06 282 SER A C 1
ATOM 2104 O O . SER A 1 282 ? -0.503 -9.311 -25.101 1.00 95.06 282 SER A O 1
ATOM 2106 N N . GLU A 1 283 ? -0.817 -7.305 -26.051 1.00 92.81 283 GLU A N 1
ATOM 2107 C CA . GLU A 1 283 ? 0.417 -7.326 -26.847 1.00 92.81 283 GLU A CA 1
ATOM 2108 C C . GLU A 1 283 ? 1.665 -7.485 -25.966 1.00 92.81 283 GLU A C 1
ATOM 2110 O O . GLU A 1 283 ? 2.548 -8.281 -26.281 1.00 92.81 283 GLU A O 1
ATOM 2115 N N . LYS A 1 284 ? 1.733 -6.782 -24.825 1.00 90.56 284 LYS A N 1
ATOM 2116 C CA . LYS A 1 284 ? 2.853 -6.915 -23.877 1.00 90.56 284 LYS A CA 1
ATOM 2117 C C . LYS A 1 284 ? 2.877 -8.273 -23.177 1.00 90.56 284 LYS A C 1
ATOM 2119 O O . LYS A 1 284 ? 3.959 -8.821 -22.980 1.00 90.56 284 LYS A O 1
ATOM 2124 N N . ARG A 1 285 ? 1.713 -8.829 -22.822 1.00 91.25 285 ARG A N 1
ATOM 2125 C CA . ARG A 1 285 ? 1.607 -10.191 -22.276 1.00 91.25 285 ARG A CA 1
ATOM 2126 C C . ARG A 1 285 ? 2.122 -11.207 -23.290 1.00 91.25 285 ARG A C 1
ATOM 2128 O O . ARG A 1 285 ? 2.913 -12.069 -22.930 1.00 91.25 285 ARG A O 1
ATOM 2135 N N . ASP A 1 286 ? 1.689 -11.100 -24.540 1.00 89.81 286 ASP A N 1
ATOM 2136 C CA . ASP A 1 286 ? 2.072 -12.036 -25.597 1.00 89.81 286 ASP A CA 1
ATOM 2137 C C . ASP A 1 286 ? 3.576 -11.939 -25.887 1.00 89.81 286 ASP A C 1
ATOM 2139 O O . ASP A 1 286 ? 4.243 -12.962 -26.018 1.00 89.81 286 ASP A O 1
ATOM 2143 N N . ALA A 1 287 ? 4.140 -10.726 -25.870 1.00 85.81 287 ALA A N 1
ATOM 2144 C CA . ALA A 1 287 ? 5.584 -10.520 -25.940 1.00 85.81 287 ALA A CA 1
ATOM 2145 C C . ALA A 1 287 ? 6.324 -11.183 -24.762 1.00 85.81 287 ALA A C 1
ATOM 2147 O O . ALA A 1 287 ? 7.277 -11.926 -24.991 1.00 85.81 287 ALA A O 1
ATOM 2148 N N . LEU A 1 288 ? 5.862 -10.988 -23.521 1.00 84.19 288 LEU A N 1
ATOM 2149 C CA . LEU A 1 288 ? 6.449 -11.621 -22.332 1.00 84.19 288 LEU A CA 1
ATOM 2150 C C . LEU A 1 288 ? 6.422 -13.159 -22.430 1.00 84.19 288 LEU A C 1
ATOM 2152 O O . LEU A 1 288 ? 7.430 -13.816 -22.180 1.00 84.19 288 LEU A O 1
ATOM 2156 N N . LEU A 1 289 ? 5.291 -13.734 -22.849 1.00 82.06 289 LEU A N 1
ATOM 2157 C CA . LEU A 1 289 ? 5.119 -15.182 -23.008 1.00 82.06 289 LEU A CA 1
ATOM 2158 C C . LEU A 1 289 ? 5.859 -15.752 -24.224 1.00 82.06 289 LEU A C 1
ATOM 2160 O O . LEU A 1 289 ? 6.162 -16.935 -24.245 1.00 82.06 289 LEU A O 1
ATOM 2164 N N . SER A 1 290 ? 6.172 -14.943 -25.237 1.00 76.94 290 SER A N 1
ATOM 2165 C CA . SER A 1 290 ? 6.971 -15.400 -26.382 1.00 76.94 290 SER A CA 1
ATOM 2166 C C . SER A 1 290 ? 8.439 -15.661 -26.018 1.00 76.94 290 SER A C 1
ATOM 2168 O O . SER A 1 290 ? 9.094 -16.489 -26.649 1.00 76.94 290 SER A O 1
ATOM 2170 N N . VAL A 1 291 ? 8.940 -14.986 -24.978 1.00 66.81 291 VAL A N 1
ATOM 2171 C CA . VAL A 1 291 ? 10.311 -15.135 -24.466 1.00 66.81 291 VAL A CA 1
ATOM 2172 C C . VAL A 1 291 ? 10.404 -16.283 -23.451 1.00 66.81 291 VAL A C 1
ATOM 2174 O O . VAL A 1 291 ? 11.419 -16.979 -23.391 1.00 66.81 291 VAL A O 1
ATOM 2177 N N . VAL A 1 292 ? 9.338 -16.530 -22.683 1.00 61.53 292 VAL A N 1
ATOM 2178 C CA . VAL A 1 292 ? 9.258 -17.635 -21.716 1.00 61.53 292 VAL A CA 1
ATOM 2179 C C . VAL A 1 292 ? 8.643 -18.862 -22.388 1.00 61.53 292 VAL A C 1
ATOM 2181 O O . VAL A 1 292 ? 7.457 -18.871 -22.699 1.00 61.53 292 VAL A O 1
ATOM 2184 N N . ARG A 1 293 ? 9.419 -19.934 -22.600 1.00 60.31 293 ARG A N 1
ATOM 2185 C CA . ARG A 1 293 ? 8.887 -21.160 -23.227 1.00 60.31 293 ARG A CA 1
ATOM 2186 C C . ARG A 1 293 ? 7.649 -21.652 -22.452 1.00 60.31 293 ARG A C 1
ATOM 2188 O O . ARG A 1 293 ? 7.729 -21.756 -21.228 1.00 60.31 293 ARG A O 1
ATOM 2195 N N . PRO A 1 294 ? 6.537 -22.015 -23.121 1.00 59.31 294 PRO A N 1
ATOM 2196 C CA . PRO A 1 294 ? 5.312 -22.472 -22.450 1.00 59.31 294 PRO A CA 1
ATOM 2197 C C . PRO A 1 294 ? 5.541 -23.632 -21.467 1.00 59.31 294 PRO A C 1
ATOM 2199 O O . PRO A 1 294 ? 4.920 -23.699 -20.410 1.00 59.31 294 PRO A O 1
ATOM 2202 N N . GLU A 1 295 ? 6.495 -24.505 -21.787 1.00 59.69 295 GLU A N 1
ATOM 2203 C CA . GLU A 1 295 ? 6.946 -25.627 -20.956 1.00 59.69 295 GLU A CA 1
ATOM 2204 C C . GLU A 1 295 ? 7.543 -25.171 -19.613 1.00 59.69 295 GLU A C 1
ATOM 2206 O O . GLU A 1 295 ? 7.336 -25.816 -18.589 1.00 59.69 295 GLU A O 1
ATOM 2211 N N . SER A 1 296 ? 8.247 -24.035 -19.596 1.00 59.03 296 SER A N 1
ATOM 2212 C CA . SER A 1 296 ? 8.844 -23.454 -18.389 1.00 59.03 296 SER A CA 1
ATOM 2213 C C . SER A 1 296 ? 7.794 -22.855 -17.453 1.00 59.03 296 SER A C 1
ATOM 2215 O O . SER A 1 296 ? 7.976 -22.890 -16.242 1.00 59.03 296 SER A O 1
ATOM 2217 N N . VAL A 1 297 ? 6.684 -22.341 -17.996 1.00 58.03 297 VAL A N 1
ATOM 2218 C CA . VAL A 1 297 ? 5.545 -21.850 -17.200 1.00 58.03 297 VAL A CA 1
ATOM 2219 C C . VAL A 1 297 ? 4.754 -23.021 -16.614 1.00 58.03 297 VAL A C 1
ATOM 2221 O O . VAL A 1 297 ? 4.381 -22.984 -15.446 1.00 58.03 297 VAL A O 1
ATOM 2224 N N . ALA A 1 298 ? 4.544 -24.083 -17.397 1.00 58.12 298 ALA A N 1
ATOM 2225 C CA . ALA A 1 298 ? 3.844 -25.287 -16.949 1.00 58.12 298 ALA A CA 1
ATOM 2226 C C . ALA A 1 298 ? 4.599 -26.056 -15.849 1.00 58.12 298 ALA A C 1
ATOM 2228 O O . ALA A 1 298 ? 3.968 -26.720 -15.038 1.00 58.12 298 ALA A O 1
ATOM 2229 N N . ALA A 1 299 ? 5.929 -25.952 -15.799 1.00 51.34 299 ALA A N 1
ATOM 2230 C CA . ALA A 1 299 ? 6.755 -26.573 -14.762 1.00 51.34 299 ALA A CA 1
ATOM 2231 C C . ALA A 1 299 ? 6.704 -25.857 -13.393 1.00 51.34 299 ALA A C 1
ATOM 2233 O O . ALA A 1 299 ? 7.239 -26.386 -12.420 1.00 51.34 299 ALA A O 1
ATOM 2234 N N . LEU A 1 300 ? 6.109 -24.658 -13.319 1.00 51.12 300 LEU A N 1
ATOM 2235 C CA . LEU A 1 300 ? 5.985 -23.850 -12.095 1.00 51.12 300 LEU A CA 1
ATOM 2236 C C . LEU A 1 300 ? 4.593 -23.933 -11.436 1.00 51.12 300 LEU A C 1
ATOM 2238 O O . LEU A 1 300 ? 4.413 -23.361 -10.361 1.00 51.12 300 LEU A O 1
ATOM 2242 N N . ALA A 1 301 ? 3.624 -24.593 -12.081 1.00 46.06 301 ALA A N 1
ATOM 2243 C CA . ALA A 1 301 ? 2.259 -24.810 -11.589 1.00 46.06 301 ALA A CA 1
ATOM 2244 C C . ALA A 1 301 ? 2.105 -26.207 -10.971 1.00 46.06 301 ALA A C 1
ATOM 2246 O O . ALA A 1 301 ? 1.336 -26.322 -9.991 1.00 46.06 301 ALA A O 1
#

InterPro domains:
  IPR000626 Ubiquitin-like domain [PS50053] (5-82)
  IPR029071 Ubiquitin-like domain superfamily [SSF54236] (18-79)
  IPR039749 NEDD8 ultimate buster 1 [PTHR12948] (20-284)

Organism: Micromonas pusilla (NCBI:txid38833)

pLDDT: mean 82.97, std 13.43, range [33.66, 98.12]

Radius of gyration: 32.08 Å; chains: 1; bounding box: 71×40×92 Å